Protein AF-A0AAW2IBY8-F1 (afdb_monomer_lite)

Secondary structure (DSSP, 8-state):
-HHHHHHHTT--HHHHHHHHTTS-HHHHHHHHHHHHHHHHHHHHHHHHHHHHHHHHHHHT--HHHHHHHHHHHHHHHHHHHHHHHHHHHHHHHHHHHHHHHHHHHHHT--SSHHHHHHHHHHHHHHHHHHHHT-PPTTTTSPPPSS---TT-GGG-GGGTS-TTS------SSPPSS------PPP----

Foldseek 3Di:
DLCVVCVVVVHHSLVSLVVVLVVPPPVSVVSNVVVVVVVVVVVVVVVVVVVVVCVVVVVVDDPVVVVVVVVVVVVVVVVVVVVVVVVVVVVVVVLVVLLVQVLVQLVVQDDDPVSVVVSVLSVVVSVVCVVVVHDDPPSVDHDDPDHDDCPPPRPPSVVVDDPPDDDPPPDPPDDPDDDDDDDDDDDDDD

pLDDT: mean 80.02, std 16.72, range [39.62, 98.12]

Radius of gyration: 29.76 Å; chains: 1; bounding box: 55×59×85 Å

Structure (mmCIF, N/CA/C/O backbone):
data_AF-A0AAW2IBY8-F1
#
_entry.id   AF-A0AAW2IBY8-F1
#
loop_
_atom_site.group_PDB
_atom_site.id
_atom_site.type_symbol
_atom_site.label_atom_id
_atom_site.label_alt_id
_atom_site.label_comp_id
_atom_site.label_asym_id
_atom_site.label_entity_id
_atom_site.label_seq_id
_atom_site.pdbx_PDB_ins_code
_atom_site.Cartn_x
_atom_site.Cartn_y
_atom_site.Cartn_z
_atom_site.occupancy
_atom_site.B_iso_or_equiv
_atom_site.auth_seq_id
_atom_site.auth_comp_id
_atom_site.auth_asym_id
_atom_site.auth_atom_id
_atom_site.pdbx_PDB_model_num
ATOM 1 N N . MET A 1 1 ? -24.439 -29.758 6.804 1.00 64.06 1 MET A N 1
ATOM 2 C CA . MET A 1 1 ? -24.015 -30.645 5.694 1.00 64.06 1 MET A CA 1
ATOM 3 C C . MET A 1 1 ? -22.923 -30.012 4.821 1.00 64.06 1 MET A C 1
ATOM 5 O O . MET A 1 1 ? -21.819 -30.537 4.825 1.00 64.06 1 MET A O 1
ATOM 9 N N . ALA A 1 2 ? -23.138 -28.854 4.176 1.00 69.38 2 ALA A N 1
ATOM 10 C CA . ALA A 1 2 ? -22.123 -28.188 3.330 1.00 69.38 2 ALA A CA 1
ATOM 11 C C . ALA A 1 2 ? -20.765 -27.927 4.026 1.00 69.38 2 ALA A C 1
ATOM 13 O O . ALA A 1 2 ? -19.713 -28.199 3.459 1.00 69.38 2 ALA A O 1
ATOM 14 N N . LYS A 1 3 ? -20.776 -27.494 5.296 1.00 72.69 3 LYS A N 1
ATOM 15 C CA . LYS A 1 3 ? -19.560 -27.285 6.111 1.00 72.69 3 LYS A CA 1
ATOM 16 C C . LYS A 1 3 ? -18.753 -28.570 6.355 1.00 72.69 3 LYS A C 1
ATOM 18 O O . LYS A 1 3 ? -17.530 -28.520 6.418 1.00 72.69 3 LYS A O 1
ATOM 23 N N . CYS A 1 4 ? -19.428 -29.713 6.474 1.00 74.06 4 CYS A N 1
ATOM 24 C CA . CYS A 1 4 ? -18.782 -31.018 6.628 1.00 74.06 4 CYS A CA 1
ATOM 25 C C . CYS A 1 4 ? -18.132 -31.459 5.310 1.00 74.06 4 CYS A C 1
ATOM 27 O O . CYS A 1 4 ? -17.010 -31.952 5.324 1.00 74.06 4 CYS A O 1
ATOM 29 N N . ILE A 1 5 ? -18.799 -31.200 4.179 1.00 76.62 5 ILE A N 1
ATOM 30 C CA . ILE A 1 5 ? -18.279 -31.510 2.841 1.00 76.62 5 ILE A CA 1
ATOM 31 C C . ILE A 1 5 ? -17.058 -30.633 2.519 1.00 76.62 5 ILE A C 1
ATOM 33 O O . ILE A 1 5 ? -16.031 -31.162 2.103 1.00 76.62 5 ILE A O 1
ATOM 37 N N . ALA A 1 6 ? -17.116 -29.325 2.796 1.00 79.62 6 ALA A N 1
ATOM 38 C CA . ALA A 1 6 ? -15.974 -28.418 2.637 1.00 79.62 6 ALA A CA 1
ATOM 39 C C . ALA A 1 6 ? -14.745 -28.899 3.430 1.00 79.62 6 ALA A C 1
ATOM 41 O O . ALA A 1 6 ? -13.660 -29.048 2.871 1.00 79.62 6 ALA A O 1
ATOM 42 N N . ARG A 1 7 ? -14.939 -29.257 4.710 1.00 83.56 7 ARG A N 1
ATOM 43 C CA . ARG A 1 7 ? -13.869 -29.798 5.565 1.00 83.56 7 ARG A CA 1
ATOM 44 C C . ARG A 1 7 ? -13.312 -31.125 5.058 1.00 83.56 7 ARG A C 1
ATOM 46 O O . ARG A 1 7 ? -12.101 -31.298 5.083 1.00 83.56 7 ARG A O 1
ATOM 53 N N . SER A 1 8 ? -14.160 -32.030 4.564 1.00 87.19 8 SER A N 1
ATOM 54 C CA . SER A 1 8 ? -13.696 -33.298 3.975 1.00 87.19 8 SER A CA 1
ATOM 55 C C . SER A 1 8 ? -12.836 -33.104 2.720 1.00 87.19 8 SER A C 1
ATOM 57 O O . SER A 1 8 ? -12.043 -33.976 2.387 1.00 87.19 8 SER A O 1
ATOM 59 N N . LYS A 1 9 ? -12.956 -31.945 2.059 1.00 86.00 9 LYS A N 1
ATOM 60 C CA . LYS A 1 9 ? -12.141 -31.539 0.908 1.00 86.00 9 LYS A CA 1
ATOM 61 C C . LYS A 1 9 ? -10.939 -30.658 1.280 1.00 86.00 9 LYS A C 1
ATOM 63 O O . LYS A 1 9 ? -10.257 -30.176 0.386 1.00 86.00 9 LYS A O 1
ATOM 68 N N . GLY A 1 10 ? -10.688 -30.409 2.569 1.00 90.25 10 GLY A N 1
ATOM 69 C CA . GLY A 1 10 ? -9.612 -29.515 3.017 1.00 90.25 10 GLY A CA 1
ATOM 70 C C . GLY A 1 10 ? -9.833 -28.037 2.671 1.00 90.25 10 GLY A C 1
ATOM 71 O O . GLY A 1 10 ? -8.886 -27.262 2.704 1.00 90.25 10 GLY A O 1
ATOM 72 N N . MET A 1 11 ? -11.066 -27.643 2.340 1.00 88.38 11 MET A N 1
ATOM 73 C CA . MET A 1 11 ? -11.411 -26.283 1.921 1.00 88.38 11 MET A CA 1
ATOM 74 C C . MET A 1 11 ? -12.119 -25.521 3.042 1.00 88.38 11 MET A C 1
ATOM 76 O O . MET A 1 11 ? -12.890 -26.088 3.830 1.00 88.38 11 MET A O 1
ATOM 80 N N . MET A 1 12 ? -11.944 -24.202 3.070 1.00 88.69 12 MET A N 1
ATOM 81 C CA . MET A 1 12 ? -12.831 -23.326 3.826 1.00 88.69 12 MET A CA 1
ATOM 82 C C . MET A 1 12 ? -14.231 -23.327 3.203 1.00 88.69 12 MET A C 1
ATOM 84 O O . MET A 1 12 ? -14.406 -23.485 1.995 1.00 88.69 12 MET A O 1
ATOM 88 N N . LEU A 1 13 ? -15.263 -23.098 4.023 1.00 79.88 13 LEU A N 1
ATOM 89 C CA . LEU A 1 13 ? -16.648 -23.041 3.537 1.00 79.88 13 LEU A CA 1
ATOM 90 C C . LEU A 1 13 ? -16.826 -21.980 2.436 1.00 79.88 13 LEU A C 1
ATOM 92 O O . LEU A 1 13 ? -17.572 -22.211 1.493 1.00 79.88 13 LEU A O 1
ATOM 96 N N . ALA A 1 14 ? -16.110 -20.855 2.533 1.00 78.56 14 ALA A N 1
ATOM 97 C CA . ALA A 1 14 ? -16.147 -19.788 1.533 1.00 78.56 14 ALA A CA 1
ATOM 98 C C . ALA A 1 14 ? -15.581 -20.236 0.181 1.00 78.56 14 ALA A C 1
ATOM 100 O O . ALA A 1 14 ? -16.173 -19.955 -0.858 1.00 78.56 14 ALA A O 1
ATOM 101 N N . GLU A 1 15 ? -14.479 -20.983 0.197 1.00 82.81 15 GLU A N 1
ATOM 102 C CA . GLU A 1 15 ? -13.842 -21.525 -1.005 1.00 82.81 15 GLU A CA 1
ATOM 103 C C . GLU A 1 15 ? -14.724 -22.597 -1.645 1.00 82.81 15 GLU A C 1
ATOM 105 O O . GLU A 1 15 ? -14.930 -22.592 -2.853 1.00 82.81 15 GLU A O 1
ATOM 110 N N . PHE A 1 16 ? -15.320 -23.465 -0.827 1.00 82.12 16 PHE A N 1
ATOM 111 C CA . PHE A 1 16 ? -16.253 -24.494 -1.278 1.00 82.12 16 PHE A CA 1
ATOM 112 C C . PHE A 1 16 ? -17.520 -23.902 -1.917 1.00 82.12 16 PHE A C 1
ATOM 114 O O . PHE A 1 16 ? -17.981 -24.376 -2.955 1.00 82.12 16 PHE A O 1
ATOM 121 N N . VAL A 1 17 ? -18.079 -22.839 -1.329 1.00 79.31 17 VAL A N 1
ATOM 122 C CA . VAL A 1 17 ? -19.223 -22.118 -1.907 1.00 79.31 17 VAL A CA 1
ATOM 123 C C . VAL A 1 17 ? -18.817 -21.388 -3.188 1.00 79.31 17 VAL A C 1
ATOM 125 O O . VAL A 1 17 ? -19.561 -21.422 -4.169 1.00 79.31 17 VAL A O 1
ATOM 128 N N . ALA A 1 18 ? -17.633 -20.772 -3.231 1.00 79.75 18 ALA A N 1
ATOM 129 C CA . ALA A 1 18 ? -17.106 -20.146 -4.442 1.00 79.75 18 ALA A CA 1
ATOM 130 C C . ALA A 1 18 ? -16.907 -21.161 -5.582 1.00 79.75 18 ALA A C 1
ATOM 132 O O . ALA A 1 18 ? -17.212 -20.839 -6.726 1.00 79.75 18 ALA A O 1
ATOM 133 N N . ASP A 1 19 ? -16.465 -22.377 -5.270 1.00 80.75 19 ASP A N 1
ATOM 134 C CA . ASP A 1 19 ? -16.252 -23.463 -6.228 1.00 80.75 19 ASP A CA 1
ATOM 135 C C . ASP A 1 19 ? -17.579 -23.984 -6.814 1.00 80.75 19 ASP A C 1
ATOM 137 O O . ASP A 1 19 ? -17.807 -23.913 -8.020 1.00 80.75 19 ASP A O 1
ATOM 141 N N . ILE A 1 20 ? -18.539 -24.374 -5.965 1.00 80.75 20 ILE A N 1
ATOM 142 C CA . ILE A 1 20 ? -19.857 -24.880 -6.411 1.00 80.75 20 ILE A CA 1
ATOM 143 C C . ILE A 1 20 ? -20.651 -23.823 -7.181 1.00 80.75 20 ILE A C 1
ATOM 145 O O . ILE A 1 20 ? -21.369 -24.121 -8.140 1.00 80.75 20 ILE A O 1
ATOM 149 N N . SER A 1 21 ? -20.527 -22.566 -6.770 1.00 76.00 21 SER A N 1
ATOM 150 C CA . SER A 1 21 ? -21.279 -21.470 -7.371 1.00 76.00 21 SER A CA 1
ATOM 151 C C . SER A 1 21 ? -20.804 -21.087 -8.779 1.00 76.00 21 SER A C 1
ATOM 153 O O . SER A 1 21 ? -21.501 -20.334 -9.460 1.00 76.00 21 SER A O 1
ATOM 155 N N . ARG A 1 22 ? -19.654 -21.598 -9.247 1.00 76.38 22 ARG A N 1
ATOM 156 C CA . ARG A 1 22 ? -19.237 -21.509 -10.662 1.00 76.38 22 ARG A CA 1
ATOM 157 C C . ARG A 1 22 ? -19.967 -22.514 -11.551 1.00 76.38 22 ARG A C 1
ATOM 159 O O . ARG A 1 22 ? -20.076 -22.293 -12.749 1.00 76.38 22 ARG A O 1
ATOM 166 N N . HIS A 1 23 ? -20.484 -23.592 -10.963 1.00 77.44 23 HIS A N 1
ATOM 167 C CA . HIS A 1 23 ? -21.123 -24.697 -11.680 1.00 77.44 23 HIS A CA 1
ATOM 168 C C . HIS A 1 23 ? -22.657 -24.643 -11.650 1.00 77.44 23 HIS A C 1
ATOM 170 O O . HIS A 1 23 ? -23.319 -25.502 -12.224 1.00 77.44 23 HIS A O 1
ATOM 176 N N . THR A 1 24 ? -23.239 -23.640 -10.989 1.00 73.25 24 THR A N 1
ATOM 177 C CA . THR A 1 24 ? -24.691 -23.458 -10.867 1.00 73.25 24 THR A CA 1
ATOM 178 C C . THR A 1 24 ? -25.033 -21.997 -11.161 1.00 73.25 24 THR A C 1
ATOM 180 O O . THR A 1 24 ? -24.916 -21.151 -10.283 1.00 73.25 24 THR A O 1
ATOM 183 N N . ALA A 1 25 ? -25.381 -21.672 -12.411 1.00 67.19 25 ALA A N 1
ATOM 184 C CA . ALA A 1 25 ? -25.454 -20.281 -12.883 1.00 67.19 25 ALA A CA 1
ATOM 185 C C . ALA A 1 25 ? -26.396 -19.395 -12.039 1.00 67.19 25 ALA A C 1
ATOM 187 O O . ALA A 1 25 ? -25.962 -18.354 -11.546 1.00 67.19 25 ALA A O 1
ATOM 188 N N . ASP A 1 26 ? -27.617 -19.861 -11.763 1.00 71.19 26 ASP A N 1
ATOM 189 C CA . ASP A 1 26 ? -28.604 -19.069 -11.012 1.00 71.19 26 ASP A CA 1
ATOM 190 C C . ASP A 1 26 ? -28.498 -19.305 -9.495 1.00 71.19 26 ASP A C 1
ATOM 192 O O . ASP A 1 26 ? -28.280 -18.380 -8.708 1.00 71.19 26 ASP A O 1
ATOM 196 N N . ARG A 1 27 ? -28.512 -20.575 -9.066 1.00 72.00 27 ARG A N 1
ATOM 197 C CA . ARG A 1 27 ? -28.439 -20.952 -7.638 1.00 72.00 27 ARG A CA 1
ATOM 198 C C . ARG A 1 27 ? -27.092 -20.634 -6.984 1.00 72.00 27 ARG A C 1
ATOM 200 O O . ARG A 1 27 ? -27.015 -20.444 -5.773 1.00 72.00 27 ARG A O 1
ATOM 207 N N . GLY A 1 28 ? -26.018 -20.566 -7.765 1.00 74.19 28 GLY A N 1
ATOM 208 C CA . GLY A 1 28 ? -24.692 -20.202 -7.280 1.00 74.19 28 GLY A CA 1
ATOM 209 C C . GLY A 1 28 ? -24.598 -18.726 -6.903 1.00 74.19 28 GLY A C 1
ATOM 210 O O . GLY A 1 28 ? -23.919 -18.385 -5.934 1.00 74.19 28 GLY A O 1
ATOM 211 N N . HIS A 1 29 ? -25.294 -17.844 -7.627 1.00 75.94 29 HIS A N 1
ATOM 212 C CA . HIS A 1 29 ? -25.380 -16.437 -7.251 1.00 75.94 29 HIS A CA 1
ATOM 213 C C . HIS A 1 29 ? -26.163 -16.262 -5.946 1.00 75.94 29 HIS A C 1
ATOM 215 O O . HIS A 1 29 ? -25.640 -15.648 -5.017 1.00 75.94 29 HIS A O 1
ATOM 221 N N . GLU A 1 30 ? -27.340 -16.881 -5.834 1.00 75.94 30 GLU A N 1
ATOM 222 C CA . GLU A 1 30 ? -28.158 -16.871 -4.612 1.00 75.94 30 GLU A CA 1
ATOM 223 C C . GLU A 1 30 ? -27.382 -17.396 -3.396 1.00 75.94 30 GLU A C 1
ATOM 225 O O . GLU A 1 30 ? -27.373 -16.758 -2.344 1.00 75.94 30 GLU A O 1
ATOM 230 N N . LEU A 1 31 ? -26.647 -18.505 -3.552 1.00 76.25 31 LEU A N 1
ATOM 231 C CA . LEU A 1 31 ? -25.841 -19.088 -2.480 1.00 76.25 31 LEU A CA 1
ATOM 232 C C . LEU A 1 31 ? -24.703 -18.162 -2.027 1.00 76.25 31 LEU A C 1
ATOM 234 O O . LEU A 1 31 ? -24.459 -18.029 -0.827 1.00 76.25 31 LEU A O 1
ATOM 238 N N . ARG A 1 32 ? -24.005 -17.500 -2.961 1.00 74.75 32 ARG A N 1
ATOM 239 C CA . ARG A 1 32 ? -22.965 -16.513 -2.618 1.00 74.75 32 ARG A CA 1
ATOM 240 C C . ARG A 1 32 ? -23.560 -15.315 -1.890 1.00 74.75 32 ARG A C 1
ATOM 242 O O . ARG A 1 32 ? -22.956 -14.838 -0.935 1.00 74.75 32 ARG A O 1
ATOM 249 N N . THR A 1 33 ? -24.714 -14.831 -2.337 1.00 79.81 33 THR A N 1
ATOM 250 C CA . THR A 1 33 ? -25.400 -13.695 -1.717 1.00 79.81 33 THR A CA 1
ATOM 251 C C . THR A 1 33 ? -25.865 -14.048 -0.307 1.00 79.81 33 THR A C 1
ATOM 253 O O . THR A 1 33 ? -25.514 -13.336 0.629 1.00 79.81 33 THR A O 1
ATOM 256 N N . ALA A 1 34 ? -26.532 -15.189 -0.122 1.00 76.75 34 ALA A N 1
ATOM 257 C CA . ALA A 1 34 ? -26.932 -15.679 1.196 1.00 76.75 34 ALA A CA 1
ATOM 258 C C . ALA A 1 34 ? -25.723 -15.874 2.124 1.00 76.75 34 ALA A C 1
ATOM 260 O O . ALA A 1 34 ? -25.740 -15.428 3.267 1.00 76.75 34 ALA A O 1
ATOM 261 N N . MET A 1 35 ? -24.627 -16.457 1.622 1.00 82.19 35 MET A N 1
ATOM 262 C CA . MET A 1 35 ? -23.405 -16.618 2.411 1.00 82.19 35 MET A CA 1
ATOM 263 C C . MET A 1 35 ? -22.784 -15.276 2.814 1.00 82.19 35 MET A C 1
ATOM 265 O O . MET A 1 35 ? -22.322 -15.140 3.943 1.00 82.19 35 MET A O 1
ATOM 269 N N . LYS A 1 36 ? -22.760 -14.284 1.917 1.00 83.25 36 LYS A N 1
ATOM 270 C CA . LYS A 1 36 ? -22.273 -12.939 2.248 1.00 83.25 36 LYS A CA 1
ATOM 271 C C . LYS A 1 36 ? -23.111 -12.297 3.349 1.00 83.25 36 LYS A C 1
ATOM 273 O O . LYS A 1 36 ? -22.533 -11.717 4.260 1.00 83.25 36 LYS A O 1
ATOM 278 N N . VAL A 1 37 ? -24.437 -12.425 3.275 1.00 87.12 37 VAL A N 1
ATOM 279 C CA . VAL A 1 37 ? -25.356 -11.908 4.299 1.00 87.12 37 VAL A CA 1
ATOM 280 C C . VAL A 1 37 ? -25.100 -12.592 5.641 1.00 87.12 37 VAL A C 1
ATOM 282 O O . VAL A 1 37 ? -24.871 -11.906 6.626 1.00 87.12 37 VAL A O 1
ATOM 285 N N . GLU A 1 38 ? -25.030 -13.922 5.676 1.00 83.88 38 GLU A N 1
ATOM 286 C CA . GLU A 1 38 ? -24.747 -14.684 6.902 1.00 83.88 38 GLU A CA 1
ATOM 287 C C . GLU A 1 38 ? -23.392 -14.317 7.525 1.00 83.88 38 GLU A C 1
ATOM 289 O O . GLU A 1 38 ? -23.287 -14.117 8.734 1.00 83.88 38 GLU A O 1
ATOM 294 N N . VAL A 1 39 ? -22.344 -14.182 6.703 1.00 86.44 39 VAL A N 1
ATOM 295 C CA . VAL A 1 39 ? -21.019 -13.751 7.174 1.00 86.44 39 VAL A CA 1
ATOM 296 C C . VAL A 1 39 ? -21.076 -12.331 7.733 1.00 86.44 39 VAL A C 1
ATOM 298 O O . VAL A 1 39 ? -20.483 -12.080 8.780 1.00 86.44 39 VAL A O 1
ATOM 301 N N . ALA A 1 40 ? -21.801 -11.421 7.081 1.00 87.94 40 ALA A N 1
ATOM 302 C CA . ALA A 1 40 ? -21.974 -10.055 7.563 1.00 87.94 40 ALA A CA 1
ATOM 303 C C . ALA A 1 40 ? -22.736 -10.020 8.898 1.00 87.94 40 ALA A C 1
ATOM 305 O O . ALA A 1 40 ? -22.244 -9.426 9.854 1.00 87.94 40 ALA A O 1
ATOM 306 N N . CYS A 1 41 ? -23.867 -10.725 9.005 1.00 89.94 41 CYS A N 1
ATOM 307 C CA . CYS A 1 41 ? -24.653 -10.812 10.238 1.00 89.94 41 CYS A CA 1
ATOM 308 C C . CYS A 1 41 ? -23.851 -11.431 11.390 1.00 89.94 41 CYS A C 1
ATOM 310 O O . CYS A 1 41 ? -23.911 -10.951 12.522 1.00 89.94 41 CYS A O 1
ATOM 312 N N . PHE A 1 42 ? -23.071 -12.481 11.117 1.00 90.44 42 PHE A N 1
ATOM 313 C CA . PHE A 1 42 ? -22.198 -13.075 12.124 1.00 90.44 42 PHE A CA 1
ATOM 314 C C . PHE A 1 42 ? -21.084 -12.115 12.555 1.00 90.44 42 PHE A C 1
ATOM 316 O O . PHE A 1 42 ? -20.805 -12.014 13.749 1.00 90.44 42 PHE A O 1
ATOM 323 N N . SER A 1 43 ? -20.470 -11.397 11.611 1.00 91.31 43 SER A N 1
ATOM 324 C CA . SER A 1 43 ? -19.455 -10.382 11.915 1.00 91.31 43 SER A CA 1
ATOM 325 C C . SER A 1 43 ? -20.024 -9.294 12.820 1.00 91.31 43 SER A C 1
ATOM 327 O O . SER A 1 43 ? -19.435 -8.999 13.855 1.00 91.31 43 SER A O 1
ATOM 329 N N . GLU A 1 44 ? -21.205 -8.769 12.491 1.00 93.62 44 GLU A N 1
ATOM 330 C CA . GLU A 1 44 ? -21.892 -7.756 13.295 1.00 93.62 44 GLU A CA 1
ATOM 331 C C . GLU A 1 44 ? -22.224 -8.278 14.701 1.00 93.62 44 GLU A C 1
ATOM 333 O O . GLU A 1 44 ? -22.006 -7.591 15.699 1.00 93.62 44 GLU A O 1
ATOM 338 N N . TYR A 1 45 ? -22.706 -9.520 14.813 1.00 93.94 45 TYR A N 1
ATOM 339 C CA . TYR A 1 45 ? -22.958 -10.147 16.110 1.00 93.94 45 TYR A CA 1
ATOM 340 C C . TYR A 1 45 ? -21.681 -10.255 16.954 1.00 93.94 45 TYR A C 1
ATOM 342 O O . TYR A 1 45 ? -21.685 -9.890 18.131 1.00 93.94 45 TYR A O 1
ATOM 350 N N . VAL A 1 46 ? -20.583 -10.736 16.363 1.00 93.31 46 VAL A N 1
ATOM 351 C CA . VAL A 1 46 ? -19.292 -10.864 17.050 1.00 93.31 46 VAL A CA 1
ATOM 352 C C . VAL A 1 46 ? -18.770 -9.497 17.480 1.00 93.31 46 VAL A C 1
ATOM 354 O O . VAL A 1 46 ? -18.361 -9.352 18.631 1.00 93.31 46 VAL A O 1
ATOM 357 N N . GLU A 1 47 ? -18.836 -8.492 16.607 1.00 93.38 47 GLU A N 1
ATOM 358 C CA . GLU A 1 47 ? -18.470 -7.114 16.941 1.00 93.38 47 GLU A CA 1
ATOM 359 C C . GLU A 1 47 ? -19.288 -6.604 18.125 1.00 93.38 47 GLU A C 1
ATOM 361 O O . GLU A 1 47 ? -18.707 -6.159 19.110 1.00 93.38 47 GLU A O 1
ATOM 366 N N . ARG A 1 48 ? -20.616 -6.768 18.109 1.00 94.94 48 ARG A N 1
ATOM 367 C CA . ARG A 1 48 ? -21.482 -6.355 19.224 1.00 94.94 48 ARG A CA 1
ATOM 368 C C . ARG A 1 48 ? -21.111 -7.033 20.539 1.00 94.94 48 ARG A C 1
ATOM 370 O O . ARG A 1 48 ? -21.043 -6.356 21.564 1.00 94.94 48 ARG A O 1
ATOM 377 N N . ILE A 1 49 ? -20.867 -8.345 20.527 1.00 95.94 49 ILE A N 1
ATOM 378 C CA . ILE A 1 49 ? -20.468 -9.093 21.729 1.00 95.94 49 ILE A CA 1
ATOM 379 C C . ILE A 1 49 ? -19.116 -8.601 22.252 1.00 95.94 49 ILE A C 1
ATOM 381 O O . ILE A 1 49 ? -18.973 -8.370 23.453 1.00 95.94 49 ILE A O 1
ATOM 385 N N . ILE A 1 50 ? -18.133 -8.413 21.370 1.00 91.94 50 ILE A N 1
ATOM 386 C CA . ILE A 1 50 ? -16.803 -7.927 21.749 1.00 91.94 50 ILE A CA 1
ATOM 387 C C . ILE A 1 50 ? -16.896 -6.503 22.302 1.00 91.94 50 ILE A C 1
ATOM 389 O O . ILE A 1 50 ? -16.368 -6.241 23.379 1.00 91.94 50 ILE A O 1
ATOM 393 N N . THR A 1 51 ? -17.604 -5.598 21.623 1.00 91.81 51 THR A N 1
ATOM 394 C CA . THR A 1 51 ? -17.807 -4.215 22.070 1.00 91.81 51 THR A CA 1
ATOM 395 C C . THR A 1 51 ? -18.484 -4.165 23.433 1.00 91.81 51 THR A C 1
ATOM 397 O O . THR A 1 51 ? -18.022 -3.440 24.314 1.00 91.81 51 THR A O 1
ATOM 400 N N . GLN A 1 52 ? -19.536 -4.962 23.643 1.00 93.12 52 GLN A N 1
ATOM 401 C CA . GLN A 1 52 ? -20.203 -5.030 24.939 1.00 93.12 52 GLN A CA 1
ATOM 402 C C . GLN A 1 52 ? -19.254 -5.559 26.017 1.00 93.12 52 GLN A C 1
ATOM 404 O O . GLN A 1 52 ? -19.151 -4.968 27.086 1.00 93.12 52 GLN A O 1
ATOM 409 N N . ARG A 1 53 ? -18.486 -6.614 25.726 1.00 91.12 53 ARG A N 1
ATOM 410 C CA . ARG A 1 53 ? -17.543 -7.172 26.697 1.00 91.12 53 ARG A CA 1
ATOM 411 C C . ARG A 1 53 ? -16.423 -6.197 27.053 1.00 91.12 53 ARG A C 1
ATOM 413 O O . ARG A 1 53 ? -16.027 -6.134 28.212 1.00 91.12 53 ARG A O 1
ATOM 420 N N . ILE A 1 54 ? -15.924 -5.439 26.079 1.00 87.94 54 ILE A N 1
ATOM 421 C CA . ILE A 1 54 ? -14.954 -4.362 26.305 1.00 87.94 54 ILE A CA 1
ATOM 422 C C . ILE A 1 54 ? -15.558 -3.295 27.217 1.00 87.94 54 ILE A C 1
ATOM 424 O O . ILE A 1 54 ? -14.877 -2.839 28.130 1.00 87.94 54 ILE A O 1
ATOM 428 N N . LYS A 1 55 ? -16.826 -2.924 27.009 1.00 89.38 55 LYS A N 1
ATOM 429 C CA . LYS A 1 55 ? -17.526 -1.968 27.870 1.00 89.38 55 LYS A CA 1
ATOM 430 C C . LYS A 1 55 ? -17.637 -2.485 29.306 1.00 89.38 55 LYS A C 1
ATOM 432 O O . LYS A 1 55 ? -17.215 -1.782 30.218 1.00 89.38 55 LYS A O 1
ATOM 437 N N . ASP A 1 56 ? -18.116 -3.714 29.489 1.00 90.50 56 ASP A N 1
ATOM 438 C CA . ASP A 1 56 ? -18.288 -4.327 30.812 1.00 90.50 56 ASP A CA 1
ATOM 439 C C . ASP A 1 56 ? -16.948 -4.429 31.562 1.00 90.50 56 ASP A C 1
ATOM 441 O O . ASP A 1 56 ? -16.846 -4.083 32.735 1.00 90.50 56 ASP A O 1
ATOM 445 N N . LEU A 1 57 ? -15.886 -4.871 30.877 1.00 86.69 57 LEU A N 1
ATOM 446 C CA . LEU A 1 57 ? -14.535 -4.907 31.449 1.00 86.69 57 LEU A CA 1
ATOM 447 C C . LEU A 1 57 ? -14.007 -3.502 31.731 1.00 86.69 57 LEU A C 1
ATOM 449 O O . LEU A 1 57 ? -13.325 -3.290 32.729 1.00 86.69 57 LEU A O 1
ATOM 453 N N . GLY A 1 58 ? -14.347 -2.547 30.870 1.00 82.50 58 GLY A N 1
ATOM 454 C CA . GLY A 1 58 ? -14.046 -1.143 31.055 1.00 82.50 58 GLY A CA 1
ATOM 455 C C . GLY A 1 58 ? -14.645 -0.609 32.347 1.00 82.50 58 GLY A C 1
ATOM 456 O O . GLY A 1 58 ? -13.960 0.123 33.042 1.00 82.50 58 GLY A O 1
ATOM 457 N N . GLU A 1 59 ? -15.874 -0.978 32.711 1.00 88.75 59 GLU A N 1
ATOM 458 C CA . GLU A 1 59 ? -16.540 -0.572 33.961 1.00 88.75 59 GLU A CA 1
ATOM 459 C C . GLU A 1 59 ? -15.828 -1.093 35.223 1.00 88.75 59 GLU A C 1
ATOM 461 O O . GLU A 1 59 ? -15.846 -0.414 36.246 1.00 88.75 59 GLU A O 1
ATOM 466 N N . LEU A 1 60 ? -15.112 -2.219 35.130 1.00 90.19 60 LEU A N 1
ATOM 467 C CA . LEU A 1 60 ? -14.355 -2.814 36.241 1.00 90.19 60 LEU A CA 1
ATOM 468 C C . LEU A 1 60 ? -12.995 -2.150 36.515 1.00 90.19 60 LEU A C 1
ATOM 470 O O . LEU A 1 60 ? -12.353 -2.479 37.512 1.00 90.19 60 LEU A O 1
ATOM 474 N N . LEU A 1 61 ? -12.536 -1.251 35.642 1.00 89.56 61 LEU A N 1
ATOM 475 C CA . LEU A 1 61 ? -11.248 -0.574 35.797 1.00 89.56 61 LEU A CA 1
ATOM 476 C C . LEU A 1 61 ? -11.333 0.599 36.774 1.00 89.56 61 LEU A C 1
ATOM 478 O O . LEU A 1 61 ? -12.266 1.411 36.708 1.00 89.56 61 LEU A O 1
ATOM 482 N N . ASP A 1 62 ? -10.304 0.731 37.611 1.00 93.19 62 ASP A N 1
ATOM 483 C CA . ASP A 1 62 ? -10.127 1.899 38.472 1.00 93.19 62 ASP A CA 1
ATOM 484 C C . ASP A 1 62 ? -9.684 3.143 37.675 1.00 93.19 62 ASP A C 1
ATOM 486 O O . ASP A 1 62 ? -9.249 3.067 36.519 1.00 93.19 62 ASP A O 1
ATOM 490 N N . ASP A 1 63 ? -9.798 4.323 38.288 1.00 92.38 63 ASP A N 1
ATOM 491 C CA . ASP A 1 63 ? -9.463 5.586 37.623 1.00 92.38 63 ASP A CA 1
ATOM 492 C C . ASP A 1 63 ? -7.998 5.651 37.175 1.00 92.38 63 ASP A C 1
ATOM 494 O O . ASP A 1 63 ? -7.690 6.240 36.137 1.00 92.38 63 ASP A O 1
ATOM 498 N N . LYS A 1 64 ? -7.083 5.012 37.909 1.00 93.94 64 LYS A N 1
ATOM 499 C CA . LYS A 1 64 ? -5.657 5.002 37.571 1.00 93.94 64 LYS A CA 1
ATOM 500 C C . LYS A 1 64 ? -5.411 4.181 36.304 1.00 93.94 64 LYS A C 1
ATOM 502 O O . LYS A 1 64 ? -4.731 4.658 35.396 1.00 93.94 64 LYS A O 1
ATOM 507 N N . GLN A 1 65 ? -6.005 2.996 36.216 1.00 91.81 65 GLN A N 1
ATOM 508 C CA . GLN A 1 65 ? -5.952 2.123 35.047 1.00 91.81 65 GLN A CA 1
ATOM 509 C C . GLN A 1 65 ? -6.606 2.788 33.833 1.00 91.81 65 GLN A C 1
ATOM 511 O O . GLN A 1 65 ? -6.053 2.739 32.735 1.00 91.81 65 GLN A O 1
ATOM 516 N N . ARG A 1 66 ? -7.739 3.481 34.014 1.00 89.62 66 ARG A N 1
ATOM 517 C CA . ARG A 1 66 ? -8.378 4.255 32.933 1.00 89.62 66 ARG A CA 1
ATOM 518 C C . ARG A 1 66 ? -7.461 5.344 32.390 1.00 89.62 66 ARG A C 1
ATOM 520 O O . ARG A 1 66 ? -7.330 5.477 31.175 1.00 89.62 66 ARG A O 1
ATOM 527 N N . GLN A 1 67 ? -6.815 6.111 33.268 1.00 93.19 67 GLN A N 1
ATOM 528 C CA . GLN A 1 67 ? -5.877 7.156 32.851 1.00 93.19 67 GLN A CA 1
ATOM 529 C C . GLN A 1 67 ? -4.660 6.574 32.123 1.00 93.19 67 GLN A C 1
ATOM 531 O O . GLN A 1 67 ? -4.207 7.142 31.127 1.00 93.19 67 GLN A O 1
ATOM 536 N N . GLU A 1 68 ? -4.156 5.423 32.571 1.00 95.25 68 GLU A N 1
ATOM 537 C CA . GLU A 1 68 ? -3.058 4.725 31.903 1.00 95.25 68 GLU A CA 1
ATOM 538 C C . GLU A 1 68 ? -3.456 4.231 30.506 1.00 95.25 68 GLU A C 1
ATOM 540 O O . GLU A 1 68 ? -2.721 4.473 29.549 1.00 95.25 68 GLU A O 1
ATOM 545 N N . ILE A 1 69 ? -4.649 3.648 30.349 1.00 90.50 69 ILE A N 1
ATOM 546 C CA . ILE A 1 69 ? -5.183 3.249 29.037 1.00 90.50 69 ILE A CA 1
ATOM 547 C C . ILE A 1 69 ? -5.320 4.458 28.111 1.00 90.50 69 ILE A C 1
ATOM 549 O O . ILE A 1 69 ? -4.864 4.401 26.972 1.00 90.50 69 ILE A O 1
ATOM 553 N N . ILE A 1 70 ? -5.884 5.571 28.590 1.00 92.31 70 ILE A N 1
ATOM 554 C CA . ILE A 1 70 ? -6.017 6.801 27.792 1.00 92.31 70 ILE A CA 1
ATOM 555 C C . ILE A 1 70 ? -4.643 7.305 27.338 1.00 92.31 70 ILE A C 1
ATOM 557 O O . ILE A 1 70 ? -4.484 7.739 26.195 1.00 92.31 70 ILE A O 1
ATOM 561 N N . LYS A 1 71 ? -3.638 7.257 28.219 1.00 97.12 71 LYS A N 1
ATOM 562 C CA . LYS A 1 71 ? -2.267 7.644 27.882 1.00 97.12 71 LYS A CA 1
ATOM 563 C C . LYS A 1 71 ? -1.677 6.726 26.809 1.00 97.12 71 LYS A C 1
ATOM 565 O O . LYS A 1 71 ? -1.179 7.230 25.806 1.00 97.12 71 LYS A O 1
ATOM 570 N N . LEU A 1 72 ? -1.779 5.410 26.990 1.00 95.44 72 LEU A N 1
ATOM 571 C CA . LEU A 1 72 ? -1.290 4.424 26.023 1.00 95.44 72 LEU A CA 1
ATOM 572 C C . LEU A 1 72 ? -1.984 4.565 24.669 1.00 95.44 72 LEU A C 1
ATOM 574 O O . LEU A 1 72 ? -1.330 4.475 23.638 1.00 95.44 72 LEU A O 1
ATOM 578 N N . GLN A 1 73 ? -3.284 4.851 24.659 1.00 95.88 73 GLN A N 1
ATOM 579 C CA . GLN A 1 73 ? -4.037 5.054 23.428 1.00 95.88 73 GLN A CA 1
ATOM 580 C C . GLN A 1 73 ? -3.547 6.289 22.663 1.00 95.88 73 GLN A C 1
ATOM 582 O O . GLN A 1 73 ? -3.283 6.199 21.467 1.00 95.88 73 GLN A O 1
ATOM 587 N N . LYS A 1 74 ? -3.288 7.403 23.362 1.00 96.56 74 LYS A N 1
ATOM 588 C CA . LYS A 1 74 ? -2.660 8.592 22.760 1.00 96.56 74 LYS A CA 1
ATOM 589 C C . LYS A 1 74 ? -1.261 8.301 22.209 1.00 96.56 74 LYS A C 1
ATOM 591 O O . LYS A 1 74 ? -0.908 8.800 21.142 1.00 96.56 74 LYS A O 1
ATOM 596 N N . ASP A 1 75 ? -0.459 7.511 22.924 1.00 97.50 75 ASP A N 1
ATOM 597 C CA . ASP A 1 75 ? 0.870 7.103 22.458 1.00 97.50 75 ASP A CA 1
ATOM 598 C C . ASP A 1 75 ? 0.777 6.199 21.213 1.00 97.50 75 ASP A C 1
ATOM 600 O O . ASP A 1 75 ? 1.528 6.401 20.257 1.00 97.50 75 ASP A O 1
ATOM 604 N N . CYS A 1 76 ? -0.183 5.268 21.173 1.00 95.62 76 CYS A N 1
ATOM 605 C CA . CYS A 1 76 ? -0.471 4.443 20.000 1.00 95.62 76 CYS A CA 1
ATOM 606 C C . CYS A 1 76 ? -0.870 5.288 18.784 1.00 95.62 76 CYS A C 1
ATOM 608 O O . CYS A 1 76 ? -0.302 5.090 17.709 1.00 95.62 76 CYS A O 1
ATOM 610 N N . ASP A 1 77 ? -1.782 6.248 18.944 1.00 96.62 77 ASP A N 1
ATOM 611 C CA . ASP A 1 77 ? -2.216 7.139 17.860 1.00 96.62 77 ASP A CA 1
ATOM 612 C C . ASP A 1 77 ? -1.047 7.985 17.324 1.00 96.62 77 ASP A C 1
ATOM 614 O O . ASP A 1 77 ? -0.877 8.152 16.106 1.00 96.62 77 ASP A O 1
ATOM 618 N N . ARG A 1 78 ? -0.177 8.467 18.227 1.00 98.12 78 ARG A N 1
ATOM 619 C CA . ARG A 1 78 ? 1.059 9.173 17.860 1.00 98.12 78 ARG A CA 1
ATOM 620 C C . ARG A 1 78 ? 1.974 8.275 17.029 1.00 98.12 78 ARG A C 1
ATOM 622 O O . ARG A 1 78 ? 2.378 8.669 15.935 1.00 98.12 78 ARG A O 1
ATOM 629 N N . TRP A 1 79 ? 2.275 7.065 17.500 1.00 97.31 79 TRP A N 1
ATOM 630 C CA . TRP A 1 79 ? 3.162 6.141 16.786 1.00 97.31 79 TRP A CA 1
ATOM 631 C C . TRP A 1 79 ? 2.589 5.676 15.447 1.00 97.31 79 TRP A C 1
ATOM 633 O O . TRP A 1 79 ? 3.339 5.516 14.488 1.00 97.31 79 TRP A O 1
ATOM 643 N N . GLN A 1 80 ? 1.272 5.491 15.334 1.00 96.94 80 GLN A N 1
ATOM 644 C CA . GLN A 1 80 ? 0.630 5.188 14.052 1.00 96.94 80 GLN A CA 1
ATOM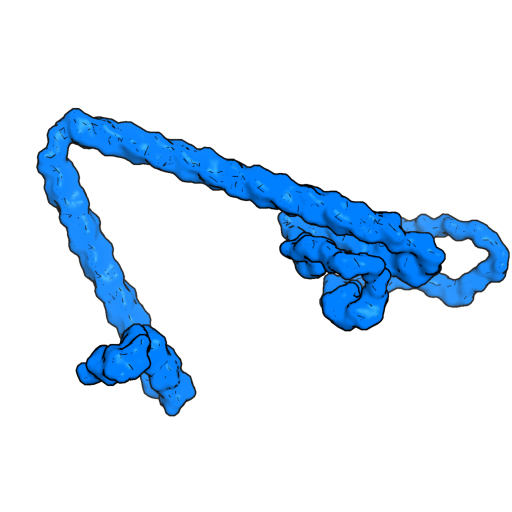 645 C C . GLN A 1 80 ? 0.803 6.334 13.050 1.00 96.94 80 GLN A C 1
ATOM 647 O O . GLN A 1 80 ? 1.132 6.097 11.881 1.00 96.94 80 GLN A O 1
ATOM 652 N N . SER A 1 81 ? 0.653 7.574 13.516 1.00 96.00 81 SER A N 1
ATOM 653 C CA . SER A 1 81 ? 0.882 8.768 12.703 1.00 96.00 81 SER A CA 1
ATOM 654 C C . SER A 1 81 ? 2.342 8.856 12.249 1.00 96.00 81 SER A C 1
ATOM 656 O O . SER A 1 81 ? 2.607 8.980 11.052 1.00 96.00 81 SER A O 1
ATOM 658 N N . GLU A 1 82 ? 3.300 8.687 13.161 1.00 97.25 82 GLU A N 1
ATOM 659 C CA . GLU A 1 82 ? 4.736 8.649 12.842 1.00 97.25 82 GLU A CA 1
ATOM 660 C C . GLU A 1 82 ? 5.080 7.527 11.850 1.00 97.25 82 GLU A C 1
ATOM 662 O O . GLU A 1 82 ? 5.803 7.747 10.876 1.00 97.25 82 GLU A O 1
ATOM 667 N N . LEU A 1 83 ? 4.513 6.332 12.036 1.00 96.50 83 LEU A N 1
ATOM 668 C CA . LEU A 1 83 ? 4.716 5.197 11.139 1.00 96.50 83 LEU A CA 1
ATOM 669 C C . LEU A 1 83 ? 4.205 5.497 9.726 1.00 96.50 83 LEU A C 1
ATOM 671 O O . LEU A 1 83 ? 4.855 5.116 8.751 1.00 96.50 83 LEU A O 1
ATOM 675 N N . SER A 1 84 ? 3.064 6.177 9.596 1.00 95.69 84 SER A N 1
ATOM 676 C CA . SER A 1 84 ? 2.517 6.572 8.292 1.00 95.69 84 SER A CA 1
ATOM 677 C C . SER A 1 84 ? 3.461 7.524 7.544 1.00 95.69 84 SER A C 1
ATOM 679 O O . SER A 1 84 ? 3.739 7.322 6.358 1.00 95.69 84 SER A O 1
ATOM 681 N N . VAL A 1 85 ? 4.049 8.489 8.260 1.00 96.56 85 VAL A N 1
ATOM 682 C CA . VAL A 1 85 ? 5.038 9.433 7.725 1.00 96.56 85 VAL A CA 1
ATOM 683 C C . VAL A 1 85 ? 6.317 8.700 7.321 1.00 96.56 85 VAL A C 1
ATOM 685 O O . VAL A 1 85 ? 6.812 8.883 6.207 1.00 96.56 85 VAL A O 1
ATOM 688 N N . CYS A 1 86 ? 6.827 7.814 8.179 1.00 95.81 86 CYS A N 1
ATOM 689 C CA . CYS A 1 86 ? 8.007 7.001 7.888 1.00 95.81 86 CYS A CA 1
ATOM 690 C C . CYS A 1 86 ? 7.800 6.101 6.664 1.00 95.81 86 CYS A C 1
ATOM 692 O O . CYS A 1 86 ? 8.661 6.059 5.786 1.00 95.81 86 CYS A O 1
ATOM 694 N N . LYS A 1 87 ? 6.647 5.428 6.549 1.00 95.75 87 LYS A N 1
ATOM 695 C CA . LYS A 1 87 ? 6.298 4.608 5.376 1.00 95.75 87 LYS A CA 1
ATOM 696 C C . LYS A 1 87 ? 6.280 5.434 4.093 1.00 95.75 87 LYS A C 1
ATOM 698 O O . LYS A 1 87 ? 6.848 5.002 3.090 1.00 95.75 87 LYS A O 1
ATOM 703 N N . LYS A 1 88 ? 5.678 6.628 4.128 1.00 94.38 88 LYS A N 1
ATOM 704 C CA . LYS A 1 88 ? 5.673 7.552 2.987 1.00 94.38 88 LYS A CA 1
ATOM 705 C C . LYS A 1 88 ? 7.097 7.945 2.587 1.00 94.38 88 LYS A C 1
ATOM 707 O O . LYS A 1 88 ? 7.464 7.797 1.425 1.00 94.38 88 LYS A O 1
ATOM 712 N N . ARG A 1 89 ? 7.926 8.342 3.554 1.00 95.56 89 ARG A N 1
ATOM 713 C CA . ARG A 1 89 ? 9.324 8.728 3.314 1.00 95.56 89 ARG A CA 1
ATOM 714 C C . ARG A 1 89 ? 10.157 7.581 2.738 1.00 95.56 89 ARG A C 1
ATOM 716 O O . ARG A 1 89 ? 10.940 7.794 1.818 1.00 95.56 89 ARG A O 1
ATOM 723 N N . ILE A 1 90 ? 9.982 6.358 3.241 1.00 95.31 90 ILE A N 1
ATOM 724 C CA . ILE A 1 90 ? 10.652 5.167 2.696 1.00 95.31 90 ILE A CA 1
ATOM 725 C C . ILE A 1 90 ? 10.226 4.935 1.243 1.00 95.31 90 ILE A C 1
ATOM 727 O O . ILE A 1 90 ? 11.086 4.713 0.393 1.00 95.31 90 ILE A O 1
ATOM 731 N N . LYS A 1 91 ? 8.925 5.035 0.938 1.00 92.50 91 LYS A N 1
ATOM 732 C CA . LYS A 1 91 ? 8.412 4.895 -0.432 1.00 92.50 91 LYS A CA 1
ATOM 733 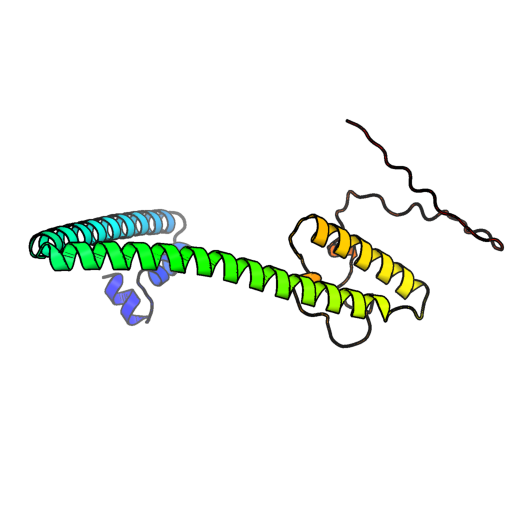C 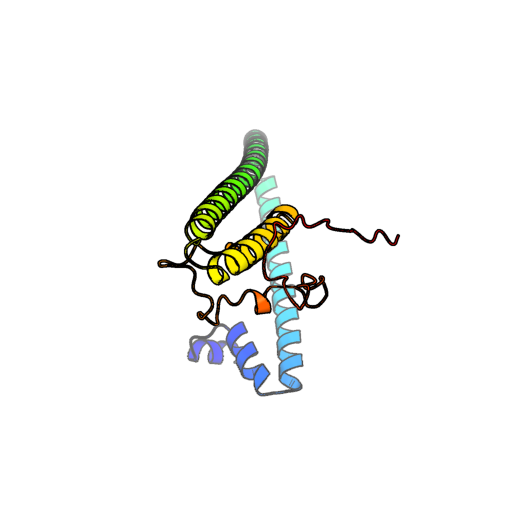C . LYS A 1 91 ? 9.048 5.921 -1.375 1.00 92.50 91 LYS A C 1
ATOM 735 O O . LYS A 1 91 ? 9.532 5.535 -2.435 1.00 92.50 91 LYS A O 1
ATOM 740 N N . GLU A 1 92 ? 9.116 7.188 -0.971 1.00 92.38 92 GLU A N 1
ATOM 741 C CA . GLU A 1 92 ? 9.754 8.259 -1.749 1.00 92.38 92 GLU A CA 1
ATOM 742 C C . GLU A 1 92 ? 11.250 7.996 -1.981 1.00 92.38 92 GLU A C 1
ATOM 744 O O . GLU A 1 92 ? 11.744 8.158 -3.097 1.00 92.38 92 GLU A O 1
ATOM 749 N N . ILE A 1 93 ? 11.978 7.539 -0.955 1.00 94.88 93 ILE A N 1
ATOM 750 C CA . ILE A 1 93 ? 13.405 7.195 -1.073 1.00 94.88 93 ILE A CA 1
ATOM 751 C C . ILE A 1 93 ? 13.606 6.037 -2.057 1.00 94.88 93 ILE A C 1
ATOM 753 O O . ILE A 1 93 ? 14.479 6.117 -2.924 1.00 94.88 93 ILE A O 1
ATOM 757 N N . VAL A 1 94 ? 12.802 4.976 -1.948 1.00 94.00 94 VAL A N 1
ATOM 758 C CA . VAL A 1 94 ? 12.874 3.811 -2.842 1.00 94.00 94 VAL A CA 1
ATOM 759 C C . VAL A 1 94 ? 12.551 4.212 -4.280 1.00 94.00 94 VAL A C 1
ATOM 761 O O . VAL A 1 94 ? 13.301 3.860 -5.189 1.00 94.00 94 VAL A O 1
ATOM 764 N N . GLN A 1 95 ? 11.492 4.997 -4.495 1.00 93.25 95 GLN A N 1
ATOM 765 C CA . GLN A 1 95 ? 11.133 5.505 -5.820 1.00 93.25 95 GLN A CA 1
ATOM 766 C C . GLN A 1 95 ? 12.243 6.384 -6.406 1.00 93.25 95 GLN A C 1
ATOM 768 O O . GLN A 1 95 ? 12.661 6.157 -7.538 1.00 93.25 95 GLN A O 1
ATOM 773 N N . LYS A 1 96 ? 12.786 7.336 -5.636 1.00 94.19 96 LYS A N 1
ATOM 774 C CA . LYS A 1 96 ? 13.884 8.205 -6.086 1.00 94.19 96 LYS A CA 1
ATOM 775 C C . LYS A 1 96 ? 15.129 7.404 -6.459 1.00 94.19 96 LYS A C 1
ATOM 777 O O . LYS A 1 96 ? 15.752 7.680 -7.483 1.00 94.19 96 LYS A O 1
ATOM 782 N N . LYS A 1 97 ? 15.489 6.404 -5.648 1.00 95.88 97 LYS A N 1
ATOM 783 C CA . LYS A 1 97 ? 16.602 5.498 -5.953 1.00 95.88 97 LYS A CA 1
ATOM 784 C C . LYS A 1 97 ? 16.358 4.774 -7.278 1.00 95.88 97 LYS A C 1
ATOM 786 O O . LYS A 1 97 ? 17.218 4.813 -8.149 1.00 95.88 97 LYS A O 1
ATOM 791 N N . ARG A 1 98 ? 15.170 4.199 -7.459 1.00 95.31 98 ARG A N 1
ATOM 792 C CA . ARG A 1 98 ? 14.805 3.473 -8.678 1.00 95.31 98 ARG A CA 1
ATOM 793 C C . ARG A 1 98 ? 14.831 4.361 -9.923 1.00 95.31 98 ARG A C 1
ATOM 795 O O . ARG A 1 98 ? 15.365 3.948 -10.947 1.00 95.31 98 ARG A O 1
ATOM 802 N N . VAL A 1 99 ? 14.326 5.592 -9.827 1.00 95.81 99 VAL A N 1
ATOM 803 C CA . VAL A 1 99 ? 14.428 6.594 -10.903 1.00 95.81 99 VAL A CA 1
ATOM 804 C C . VAL A 1 99 ? 15.891 6.843 -11.266 1.00 95.81 99 VAL A C 1
ATOM 806 O O . VAL A 1 99 ? 16.239 6.803 -12.441 1.00 95.81 99 VAL A O 1
ATOM 809 N N . ASN A 1 100 ? 16.766 7.041 -10.277 1.00 96.06 100 ASN A N 1
ATOM 810 C CA . ASN A 1 100 ? 18.194 7.253 -10.524 1.00 96.06 100 ASN A CA 1
ATOM 811 C C . ASN A 1 100 ? 18.873 6.035 -11.169 1.00 96.06 100 ASN A C 1
ATOM 813 O O . ASN A 1 100 ? 19.711 6.202 -12.061 1.00 96.06 100 ASN A O 1
ATOM 817 N N . ASP A 1 101 ? 18.508 4.822 -10.755 1.00 95.69 101 ASP A N 1
ATOM 818 C CA . ASP A 1 101 ? 19.020 3.583 -11.343 1.00 95.69 101 ASP A CA 1
ATOM 819 C C . ASP A 1 101 ? 18.597 3.465 -12.820 1.00 95.69 101 ASP A C 1
ATOM 821 O O . ASP A 1 101 ? 19.425 3.160 -13.686 1.00 95.69 101 ASP A O 1
ATOM 825 N N . TRP A 1 102 ? 17.343 3.803 -13.140 1.00 94.81 102 TRP A N 1
ATOM 826 C CA . TRP A 1 102 ? 16.839 3.857 -14.515 1.00 94.81 102 TRP A CA 1
ATOM 827 C C . TRP A 1 102 ? 17.480 4.967 -15.347 1.00 94.81 102 TRP A C 1
ATOM 829 O O . TRP A 1 102 ? 17.896 4.701 -16.471 1.00 94.81 102 TRP A O 1
ATOM 839 N N . ILE A 1 103 ? 17.654 6.178 -14.814 1.00 94.50 103 ILE A N 1
ATOM 840 C CA . ILE A 1 103 ? 18.381 7.255 -15.508 1.00 94.50 103 ILE A CA 1
ATOM 841 C C . ILE A 1 103 ? 19.802 6.792 -15.833 1.00 94.50 103 ILE A C 1
ATOM 843 O O . ILE A 1 103 ? 20.247 6.889 -16.975 1.00 94.50 103 ILE A O 1
ATOM 847 N N . THR A 1 104 ? 20.503 6.216 -14.855 1.00 94.56 104 THR A N 1
ATOM 848 C CA . THR A 1 104 ? 21.858 5.682 -15.046 1.00 94.56 104 THR A CA 1
ATOM 849 C C . THR A 1 104 ? 21.885 4.604 -16.129 1.00 94.56 104 THR A C 1
ATOM 851 O O . THR A 1 104 ? 22.829 4.530 -16.917 1.00 94.56 104 THR A O 1
ATOM 854 N N . LYS A 1 105 ? 20.850 3.762 -16.190 1.00 92.00 105 LYS A N 1
ATOM 855 C CA . LYS A 1 105 ? 20.695 2.726 -17.211 1.00 92.00 105 LYS A CA 1
ATOM 856 C C . LYS A 1 105 ? 20.472 3.310 -18.605 1.00 92.00 105 LYS A C 1
ATOM 858 O O . LYS A 1 105 ? 21.173 2.936 -19.546 1.00 92.00 105 LYS A O 1
ATOM 863 N N . ILE A 1 106 ? 19.517 4.222 -18.723 1.00 90.75 106 ILE A N 1
ATOM 864 C CA . ILE A 1 106 ? 19.122 4.871 -19.972 1.00 90.75 106 ILE A CA 1
ATOM 865 C C . ILE A 1 106 ? 20.305 5.651 -20.554 1.00 90.75 106 ILE A C 1
ATOM 867 O O . ILE A 1 106 ? 20.653 5.475 -21.720 1.00 90.75 106 ILE A O 1
ATOM 871 N N . MET A 1 107 ? 21.030 6.391 -19.714 1.00 89.19 107 MET A N 1
ATOM 872 C CA . MET A 1 107 ? 22.202 7.170 -20.119 1.00 89.19 107 MET A CA 1
ATOM 873 C C . MET A 1 107 ? 23.402 6.326 -20.571 1.00 89.19 107 MET A C 1
ATOM 875 O O . MET A 1 107 ? 24.283 6.857 -21.240 1.00 89.19 107 MET A O 1
ATOM 879 N N . LYS A 1 108 ? 23.459 5.025 -20.254 1.00 88.06 108 LYS A N 1
ATOM 880 C CA . LYS A 1 108 ? 24.512 4.120 -20.757 1.00 88.06 108 LYS A CA 1
ATOM 881 C C . LYS A 1 108 ? 24.273 3.653 -22.200 1.00 88.06 108 LYS A C 1
ATOM 883 O O . LYS A 1 108 ? 25.193 3.113 -22.812 1.00 88.06 108 LYS A O 1
ATOM 888 N N . SER A 1 109 ? 23.075 3.856 -22.748 1.00 79.25 109 SER A N 1
ATOM 889 C CA . SER A 1 109 ? 22.695 3.392 -24.089 1.00 79.25 109 SER A CA 1
ATOM 890 C C . SER A 1 109 ? 22.807 4.541 -25.099 1.00 79.25 109 SER A C 1
ATOM 892 O O . SER A 1 109 ? 21.841 5.252 -25.341 1.00 79.25 109 SER A O 1
ATOM 894 N N . ASN A 1 110 ? 24.013 4.756 -25.644 1.00 84.50 110 ASN A N 1
ATOM 895 C CA . ASN A 1 110 ? 24.330 5.863 -26.568 1.00 84.50 110 ASN A CA 1
ATOM 896 C C . ASN A 1 110 ? 25.209 5.428 -27.764 1.00 84.50 110 ASN A C 1
ATOM 898 O O . ASN A 1 110 ? 25.971 6.245 -28.279 1.00 84.50 110 ASN A O 1
ATOM 902 N N . LYS A 1 111 ? 25.208 4.150 -28.172 1.00 86.38 111 LYS A N 1
ATOM 903 C CA . LYS A 1 111 ? 26.151 3.670 -29.202 1.00 86.38 111 LYS A CA 1
ATOM 904 C C . LYS A 1 111 ? 25.626 3.885 -30.616 1.00 86.38 111 LYS A C 1
ATOM 906 O O . LYS A 1 111 ? 26.405 4.189 -31.513 1.00 86.38 111 LYS A O 1
ATOM 911 N N . THR A 1 112 ? 24.323 3.713 -30.816 1.00 87.56 112 THR A N 1
ATOM 912 C CA . THR A 1 112 ? 23.678 3.826 -32.130 1.00 87.56 112 THR A CA 1
ATOM 913 C C . THR A 1 112 ? 22.624 4.935 -32.155 1.00 87.56 112 THR A C 1
ATOM 915 O O . THR A 1 112 ? 22.130 5.371 -31.115 1.00 87.56 112 THR A O 1
ATOM 918 N N . LEU A 1 113 ? 22.232 5.387 -33.352 1.00 82.19 113 LEU A N 1
ATOM 919 C CA . LEU A 1 113 ? 21.121 6.335 -33.511 1.00 82.19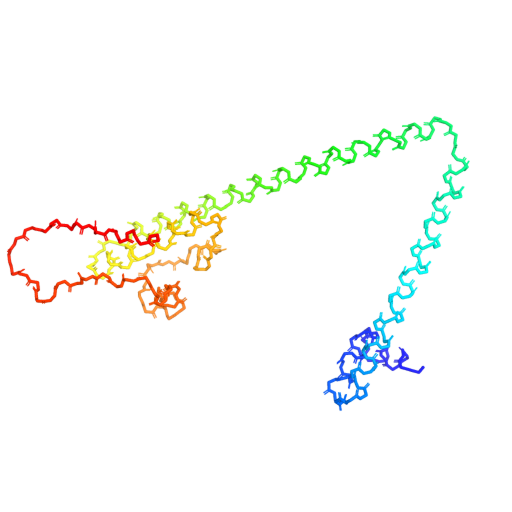 113 LEU A CA 1
ATOM 920 C C . LEU A 1 113 ? 19.798 5.766 -32.968 1.00 82.19 113 LEU A C 1
ATOM 922 O O . LEU A 1 113 ? 18.986 6.510 -32.419 1.00 82.19 113 LEU A O 1
ATOM 926 N N . ASN A 1 114 ? 19.595 4.452 -33.094 1.00 82.25 114 ASN A N 1
ATOM 927 C CA . ASN A 1 114 ? 18.429 3.774 -32.534 1.00 82.25 114 ASN A CA 1
ATOM 928 C C . ASN A 1 114 ? 18.460 3.799 -31.000 1.00 82.25 114 ASN A C 1
ATOM 930 O O . ASN A 1 114 ? 17.430 4.083 -30.393 1.00 82.25 114 ASN A O 1
ATOM 934 N N . ASP A 1 115 ? 19.632 3.616 -30.381 1.00 84.00 115 ASP A N 1
ATOM 935 C CA . ASP A 1 115 ? 19.788 3.740 -28.925 1.00 84.00 115 ASP A CA 1
ATOM 936 C C . ASP A 1 115 ? 19.412 5.147 -28.453 1.00 84.00 115 ASP A C 1
ATOM 938 O O . ASP A 1 115 ? 18.723 5.297 -27.451 1.00 84.00 115 ASP A O 1
ATOM 942 N N . LEU A 1 116 ? 19.827 6.187 -29.187 1.00 84.56 116 LEU A N 1
ATOM 943 C CA . LEU A 1 116 ? 19.516 7.578 -28.844 1.00 84.56 116 LEU A CA 1
ATOM 944 C C . LEU A 1 116 ? 18.016 7.883 -28.931 1.00 84.56 116 LEU A C 1
ATOM 946 O O . LEU A 1 116 ? 17.502 8.634 -28.102 1.00 84.56 116 LEU A O 1
ATOM 950 N N . ARG A 1 117 ? 17.309 7.304 -29.910 1.00 84.94 117 ARG A N 1
ATOM 951 C CA . ARG A 1 117 ? 15.843 7.407 -30.005 1.00 84.94 117 ARG A CA 1
ATOM 952 C C . ARG A 1 117 ? 15.175 6.715 -28.824 1.00 84.94 117 ARG A C 1
ATOM 954 O O . ARG A 1 117 ? 14.428 7.362 -28.099 1.00 84.94 117 ARG A O 1
ATOM 961 N N . LEU A 1 118 ? 15.549 5.461 -28.566 1.00 84.50 118 LEU A N 1
ATOM 962 C CA . LEU A 1 118 ? 15.029 4.679 -27.446 1.00 84.50 118 LEU A CA 1
ATOM 963 C C . LEU A 1 118 ? 15.271 5.396 -26.112 1.00 84.50 118 LEU A C 1
ATOM 965 O O . LEU A 1 118 ? 14.377 5.509 -25.281 1.00 84.50 118 LEU A O 1
ATOM 969 N N . ARG A 1 119 ? 16.467 5.959 -25.927 1.00 88.44 119 ARG A N 1
ATOM 970 C CA . ARG A 1 119 ? 16.816 6.772 -24.763 1.00 88.44 119 ARG A CA 1
ATOM 971 C C . ARG A 1 119 ? 15.855 7.943 -24.582 1.00 88.44 119 ARG A C 1
ATOM 973 O O . ARG A 1 119 ? 15.388 8.165 -23.471 1.00 88.44 119 ARG A O 1
ATOM 980 N N . ASN A 1 120 ? 15.575 8.693 -25.644 1.00 89.44 120 ASN A N 1
ATOM 981 C CA . ASN A 1 120 ? 14.676 9.842 -25.572 1.00 89.44 120 ASN A CA 1
ATOM 982 C C . ASN A 1 120 ? 13.239 9.412 -25.234 1.00 89.44 120 ASN A C 1
ATOM 984 O O . ASN A 1 120 ? 12.616 10.052 -24.388 1.00 89.44 120 ASN A O 1
ATOM 988 N N . ASP A 1 121 ? 12.759 8.306 -25.808 1.00 88.81 121 ASP A N 1
ATOM 989 C CA . ASP A 1 121 ? 11.426 7.760 -25.525 1.00 88.81 121 ASP A CA 1
ATOM 990 C C . ASP A 1 121 ? 11.301 7.343 -24.050 1.00 88.81 121 ASP A C 1
ATOM 992 O O . ASP A 1 121 ? 10.390 7.783 -23.344 1.00 88.81 121 ASP A O 1
ATOM 996 N N . PHE A 1 122 ? 12.267 6.568 -23.541 1.00 90.50 122 PHE A N 1
ATOM 997 C CA . PHE A 1 122 ? 12.315 6.161 -22.133 1.00 90.50 122 PHE A CA 1
ATOM 998 C C . PHE A 1 122 ? 12.441 7.360 -21.184 1.00 90.50 122 PHE A C 1
ATOM 1000 O O . PHE A 1 122 ? 11.772 7.391 -20.152 1.00 90.50 122 PHE A O 1
ATOM 1007 N N . MET A 1 123 ? 13.265 8.362 -21.514 1.00 92.44 123 MET A N 1
ATOM 1008 C CA . MET A 1 123 ? 13.404 9.575 -20.698 1.00 92.44 123 MET A CA 1
ATOM 1009 C C . MET A 1 123 ? 12.112 10.393 -20.659 1.00 92.44 123 MET A C 1
ATOM 1011 O O . MET A 1 123 ? 11.738 10.884 -19.594 1.00 92.44 123 MET A O 1
ATOM 1015 N N . SER A 1 124 ? 11.423 10.525 -21.796 1.00 90.62 124 SER A N 1
ATOM 1016 C CA . SER A 1 124 ? 10.140 11.225 -21.880 1.00 90.62 124 SER A CA 1
ATOM 1017 C C . SER A 1 124 ? 9.091 10.538 -21.004 1.00 90.62 124 SER A C 1
ATOM 1019 O O . SER A 1 124 ? 8.491 11.176 -20.138 1.00 90.62 124 SER A O 1
ATOM 1021 N N . TYR A 1 125 ? 8.950 9.217 -21.129 1.00 91.56 125 TYR A N 1
ATOM 1022 C CA . TYR A 1 125 ? 7.978 8.460 -20.343 1.00 91.56 125 TYR A CA 1
ATOM 1023 C C . TYR A 1 125 ? 8.313 8.420 -18.846 1.00 91.56 125 TYR A C 1
ATOM 1025 O O . TYR A 1 125 ? 7.427 8.551 -17.999 1.00 91.56 125 TYR A O 1
ATOM 1033 N N . LEU A 1 126 ? 9.596 8.307 -18.488 1.00 92.88 126 LEU A N 1
ATOM 1034 C CA . LEU A 1 126 ? 10.033 8.422 -17.096 1.00 92.88 126 LEU A CA 1
ATOM 1035 C C . LEU A 1 126 ? 9.689 9.801 -16.523 1.00 92.88 126 LEU A C 1
ATOM 1037 O O . LEU A 1 126 ? 9.211 9.890 -15.394 1.00 92.88 126 LEU A O 1
ATOM 1041 N N . SER A 1 127 ? 9.884 10.867 -17.305 1.00 93.81 127 SER A N 1
ATOM 1042 C CA . SER A 1 127 ? 9.524 12.227 -16.902 1.00 93.81 127 SER A CA 1
ATOM 1043 C C . SER A 1 127 ? 8.022 12.363 -16.636 1.00 93.81 127 SER A C 1
ATOM 1045 O O . SER A 1 127 ? 7.651 12.893 -15.589 1.00 93.81 127 SER A O 1
ATOM 1047 N N . MET A 1 128 ? 7.167 11.808 -17.504 1.00 92.88 128 MET A N 1
ATOM 1048 C CA . MET A 1 128 ? 5.712 11.786 -17.295 1.00 92.88 128 MET A CA 1
ATOM 1049 C C . MET A 1 128 ? 5.324 11.043 -16.009 1.00 92.88 128 MET A C 1
ATOM 1051 O O . MET A 1 128 ? 4.523 11.542 -15.219 1.00 92.88 128 MET A O 1
ATOM 1055 N N . ASN A 1 129 ? 5.922 9.877 -15.754 1.00 92.38 129 ASN A N 1
ATOM 1056 C CA . ASN A 1 129 ? 5.653 9.105 -14.539 1.00 92.38 129 ASN A CA 1
ATOM 1057 C C . ASN A 1 129 ? 6.076 9.866 -13.272 1.00 92.38 129 ASN A C 1
ATOM 1059 O O . ASN A 1 129 ? 5.302 9.960 -12.319 1.00 92.38 129 ASN A O 1
ATOM 1063 N N . VAL A 1 130 ? 7.257 10.496 -13.278 1.00 92.81 130 VAL A N 1
ATOM 1064 C CA . VAL A 1 130 ? 7.723 11.338 -12.162 1.00 92.81 130 VAL A CA 1
ATOM 1065 C C . VAL A 1 130 ? 6.776 12.517 -11.917 1.00 92.81 130 VAL A C 1
ATOM 1067 O O . VAL A 1 130 ? 6.453 12.792 -10.764 1.00 92.81 130 VAL A O 1
ATOM 1070 N N . GLN A 1 131 ? 6.287 13.178 -12.972 1.00 91.81 131 GLN A N 1
ATOM 1071 C CA . GLN A 1 131 ? 5.306 14.266 -12.853 1.00 91.81 131 GLN A CA 1
ATOM 1072 C C . GLN A 1 131 ? 3.963 13.787 -12.289 1.00 91.81 131 GLN A C 1
ATOM 1074 O O . GLN A 1 131 ? 3.347 14.495 -11.497 1.00 91.81 131 GLN A O 1
ATOM 1079 N N . SER A 1 132 ? 3.531 12.575 -12.648 1.00 92.31 132 SER A N 1
ATOM 1080 C CA . SER A 1 132 ? 2.300 11.975 -12.119 1.00 92.31 132 SER A CA 1
ATOM 1081 C C . SER A 1 132 ? 2.405 11.524 -10.653 1.00 92.31 132 SER A C 1
ATOM 1083 O O . SER A 1 132 ? 1.392 11.220 -10.029 1.00 92.31 132 SER A O 1
AT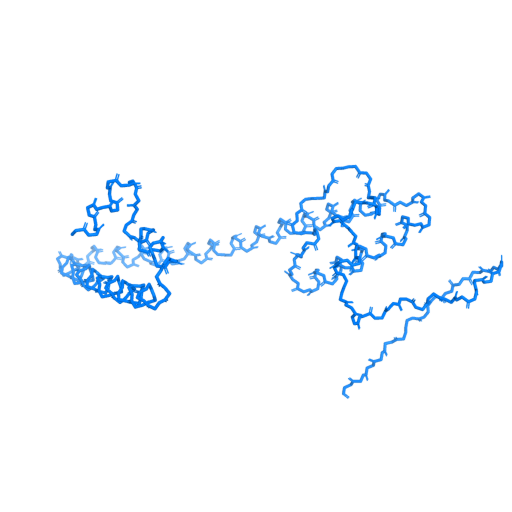OM 1085 N N . GLY A 1 133 ? 3.619 11.471 -10.089 1.00 89.44 133 GLY A N 1
ATOM 1086 C CA . GLY A 1 133 ? 3.875 10.986 -8.728 1.00 89.44 133 GLY A CA 1
ATOM 1087 C C . GLY A 1 133 ? 3.826 9.460 -8.579 1.00 89.44 133 GLY A C 1
ATOM 1088 O O . GLY A 1 133 ? 4.017 8.938 -7.477 1.00 89.44 133 GLY A O 1
ATOM 1089 N N . GLU A 1 134 ? 3.609 8.729 -9.671 1.00 90.25 134 GLU A N 1
ATOM 1090 C CA . GLU A 1 134 ? 3.535 7.274 -9.689 1.00 90.25 134 GLU A CA 1
ATOM 1091 C C . GLU A 1 134 ? 4.446 6.694 -10.773 1.00 90.25 134 GLU A C 1
ATOM 1093 O O . GLU A 1 134 ? 4.359 7.035 -11.951 1.00 90.25 134 GLU A O 1
ATOM 1098 N N . LEU A 1 135 ? 5.333 5.782 -10.368 1.00 91.38 135 LEU A N 1
ATOM 1099 C CA . LEU A 1 135 ? 6.127 5.003 -11.312 1.00 91.38 135 LEU A CA 1
ATOM 1100 C C . LEU A 1 135 ? 5.275 3.855 -11.833 1.00 91.38 135 LEU A C 1
ATOM 1102 O O . LEU A 1 135 ? 4.885 2.983 -11.059 1.00 91.38 135 LEU A O 1
ATOM 1106 N N . LYS A 1 136 ? 5.018 3.862 -13.138 1.00 90.88 136 LYS A N 1
ATOM 1107 C CA . LYS A 1 136 ? 4.370 2.766 -13.859 1.00 90.88 136 LYS A CA 1
ATOM 1108 C C . LYS A 1 136 ? 5.416 1.877 -14.521 1.00 90.88 136 LYS A C 1
ATOM 1110 O O . LYS A 1 136 ? 6.572 2.284 -14.674 1.00 90.88 136 LYS A O 1
ATOM 1115 N N . ALA A 1 137 ? 5.004 0.678 -14.923 1.00 88.69 137 ALA A N 1
ATOM 1116 C CA . ALA A 1 137 ? 5.842 -0.226 -15.702 1.00 88.69 137 ALA A CA 1
ATOM 1117 C C . ALA A 1 137 ? 6.447 0.488 -16.925 1.00 88.69 137 ALA A C 1
ATOM 1119 O O . ALA A 1 137 ? 5.737 1.253 -17.576 1.00 88.69 137 ALA A O 1
ATOM 1120 N N . PRO A 1 138 ? 7.741 0.281 -17.234 1.00 90.75 138 PRO A N 1
ATOM 1121 C CA . PRO A 1 138 ? 8.672 -0.649 -16.576 1.00 90.75 138 PRO A CA 1
ATOM 1122 C C . PRO A 1 138 ? 9.406 -0.086 -15.339 1.00 90.75 138 PRO A C 1
ATOM 1124 O O . PRO A 1 138 ? 10.221 -0.776 -14.730 1.00 90.75 138 PRO A O 1
ATOM 1127 N N . PHE A 1 139 ? 9.166 1.171 -14.960 1.00 93.19 139 PHE A N 1
ATOM 1128 C CA . PHE A 1 139 ? 9.900 1.860 -13.888 1.00 93.19 139 PHE A CA 1
ATOM 1129 C C . PHE A 1 139 ? 9.404 1.533 -12.476 1.00 93.19 139 PHE A C 1
ATOM 1131 O O . PHE A 1 139 ? 9.977 2.003 -11.492 1.00 93.19 139 PHE A O 1
ATOM 1138 N N . ASP A 1 140 ? 8.340 0.744 -12.352 1.00 91.44 140 ASP A N 1
ATOM 1139 C CA . ASP A 1 140 ? 7.856 0.178 -11.092 1.00 91.44 140 ASP A CA 1
ATOM 1140 C C . ASP A 1 140 ? 8.709 -1.012 -10.612 1.00 91.44 140 ASP A C 1
ATOM 1142 O O . ASP A 1 140 ? 8.558 -1.466 -9.473 1.00 91.44 140 ASP A O 1
ATOM 1146 N N . GLN A 1 141 ? 9.661 -1.453 -11.438 1.00 90.62 141 GLN A N 1
ATOM 1147 C CA . GLN A 1 141 ? 10.598 -2.539 -11.178 1.00 90.62 141 GLN A CA 1
ATOM 1148 C C . GLN A 1 141 ? 12.052 -2.070 -11.319 1.00 90.62 141 GLN A C 1
ATOM 1150 O O . GLN A 1 141 ? 12.345 -0.990 -11.844 1.00 90.62 141 GLN A O 1
ATOM 1155 N N . ASP A 1 142 ? 12.980 -2.874 -10.805 1.00 90.31 142 ASP A N 1
ATOM 1156 C CA . ASP A 1 142 ? 14.408 -2.599 -10.950 1.00 90.31 142 ASP A CA 1
ATOM 1157 C C . ASP A 1 142 ? 14.834 -2.762 -12.422 1.00 90.31 142 ASP A C 1
ATOM 1159 O O . ASP A 1 142 ? 14.333 -3.652 -13.115 1.00 90.31 142 ASP A O 1
ATOM 1163 N N . PRO A 1 143 ? 15.760 -1.927 -12.930 1.00 89.94 143 PRO A N 1
ATOM 1164 C CA . PRO A 1 143 ? 16.172 -1.993 -14.326 1.00 89.94 143 PRO A CA 1
ATOM 1165 C C . PRO A 1 143 ? 16.794 -3.353 -14.668 1.00 89.94 143 PRO A C 1
ATOM 1167 O O . PRO A 1 143 ? 17.699 -3.833 -13.980 1.00 89.94 143 PRO A O 1
ATOM 1170 N N . VAL A 1 144 ? 16.353 -3.945 -15.783 1.00 87.50 144 VAL A N 1
ATOM 1171 C CA . VAL A 1 144 ? 16.824 -5.253 -16.276 1.00 87.50 144 VAL A CA 1
ATOM 1172 C C . VAL A 1 144 ? 18.345 -5.257 -16.452 1.00 87.50 144 VAL A C 1
ATOM 1174 O O . VAL A 1 144 ? 18.948 -4.244 -16.814 1.00 87.50 144 VAL A O 1
ATOM 1177 N N . ARG A 1 145 ? 19.008 -6.392 -16.205 1.00 83.56 145 ARG A N 1
ATOM 1178 C CA . ARG A 1 145 ? 20.459 -6.550 -16.425 1.00 83.56 145 ARG A CA 1
ATOM 1179 C C . ARG A 1 145 ? 20.765 -6.672 -17.928 1.00 83.56 145 ARG A C 1
ATOM 1181 O O . ARG A 1 145 ? 20.046 -7.346 -18.644 1.00 83.56 145 ARG A O 1
ATOM 1188 N N . GLY A 1 146 ? 21.857 -6.062 -18.403 1.00 79.19 146 GLY A N 1
ATOM 1189 C CA . GLY A 1 146 ? 22.252 -6.079 -19.832 1.00 79.19 146 GLY A CA 1
ATOM 1190 C C . GLY A 1 146 ? 21.907 -4.789 -20.597 1.00 79.19 146 GLY A C 1
ATOM 1191 O O . GLY A 1 146 ? 21.359 -3.879 -20.001 1.00 79.19 146 GLY A O 1
ATOM 1192 N N . PRO A 1 147 ? 22.297 -4.599 -21.864 1.00 74.75 147 PRO A N 1
ATOM 1193 C CA . PRO A 1 147 ? 21.986 -3.373 -22.620 1.00 74.75 147 PRO A CA 1
ATOM 1194 C C . PRO A 1 147 ? 20.473 -3.189 -22.847 1.00 74.75 147 PRO A C 1
ATOM 1196 O O . PRO A 1 147 ? 19.750 -4.177 -22.897 1.00 74.75 147 PRO A O 1
ATOM 1199 N N . LEU A 1 148 ? 20.000 -1.941 -22.986 1.00 73.00 148 LEU A N 1
ATOM 1200 C CA . LEU A 1 148 ? 18.617 -1.674 -23.411 1.00 73.00 148 LEU A CA 1
ATOM 1201 C C . LEU A 1 148 ? 18.471 -2.138 -24.863 1.00 73.00 148 LEU A C 1
ATOM 1203 O O . LEU A 1 148 ? 19.103 -1.566 -25.750 1.00 73.00 148 LEU A O 1
ATOM 1207 N N . LYS A 1 149 ? 17.697 -3.196 -25.101 1.00 69.69 149 LYS A N 1
ATOM 1208 C CA . LYS A 1 149 ? 17.421 -3.705 -26.445 1.00 69.69 149 LYS A CA 1
ATOM 1209 C C . LYS A 1 149 ? 16.007 -3.309 -26.851 1.00 69.69 149 LYS A C 1
ATOM 1211 O O . LYS A 1 149 ? 15.083 -3.411 -26.055 1.00 69.69 149 LYS A O 1
ATOM 1216 N N . ALA A 1 150 ? 15.846 -2.874 -28.098 1.00 59.56 150 ALA A N 1
ATOM 1217 C CA . ALA A 1 150 ? 14.534 -2.576 -28.676 1.00 59.56 150 ALA A CA 1
ATOM 1218 C C . ALA A 1 150 ? 13.709 -3.846 -28.976 1.00 59.56 150 ALA A C 1
ATOM 1220 O O . ALA A 1 150 ? 12.508 -3.754 -29.197 1.00 59.56 150 ALA A O 1
ATOM 1221 N N . GLU A 1 151 ? 14.366 -5.010 -29.003 1.00 53.59 151 GLU A N 1
ATOM 1222 C CA . GLU A 1 151 ? 13.801 -6.299 -29.425 1.00 53.59 151 GLU A CA 1
ATOM 1223 C C . GLU A 1 151 ? 13.219 -7.127 -28.270 1.00 53.59 151 GLU A C 1
ATOM 1225 O O . GLU A 1 151 ? 12.593 -8.154 -28.515 1.00 53.59 151 GLU A O 1
ATOM 1230 N N . ASP A 1 152 ? 13.389 -6.694 -27.017 1.00 54.34 152 ASP A N 1
ATOM 1231 C CA . ASP A 1 152 ? 12.684 -7.320 -25.902 1.00 54.34 152 ASP A CA 1
ATOM 1232 C C . ASP A 1 152 ? 11.214 -6.884 -26.003 1.00 54.34 152 ASP A C 1
ATOM 1234 O O . ASP A 1 152 ? 10.860 -5.765 -25.625 1.00 54.34 152 ASP A O 1
ATOM 1238 N N . GLU A 1 153 ? 10.352 -7.735 -26.572 1.00 53.50 153 GLU A N 1
ATOM 1239 C CA . GLU A 1 153 ? 8.939 -7.413 -26.828 1.00 53.50 153 GLU A CA 1
ATOM 1240 C C . GLU A 1 153 ? 8.192 -6.935 -25.570 1.00 53.50 153 GLU A C 1
ATOM 1242 O O . GLU A 1 153 ? 7.233 -6.166 -25.675 1.00 53.50 153 GLU A O 1
ATOM 1247 N N . ASP A 1 154 ? 8.649 -7.333 -24.382 1.00 52.84 154 ASP A N 1
ATOM 1248 C CA . ASP A 1 154 ? 8.115 -6.906 -23.083 1.00 52.84 154 ASP A CA 1
ATOM 1249 C C . ASP A 1 154 ? 8.461 -5.450 -22.712 1.00 52.84 154 ASP A C 1
ATOM 1251 O O . ASP A 1 154 ? 7.792 -4.855 -21.869 1.00 52.84 154 ASP A O 1
ATOM 1255 N N . PHE A 1 155 ? 9.453 -4.839 -23.368 1.00 54.50 155 PHE A N 1
ATOM 1256 C CA . PHE A 1 155 ? 9.938 -3.476 -23.106 1.00 54.50 155 PHE A CA 1
ATOM 1257 C C . PHE A 1 155 ? 9.769 -2.520 -24.293 1.00 54.50 155 PHE A C 1
ATOM 1259 O O . PHE A 1 155 ? 10.289 -1.401 -24.262 1.00 54.50 155 PHE A O 1
ATOM 1266 N N . SER A 1 156 ? 9.023 -2.917 -25.330 1.00 60.81 156 SER A N 1
ATOM 1267 C CA . SER A 1 156 ? 8.682 -1.999 -26.418 1.00 60.81 156 SER A CA 1
ATOM 1268 C C . SER A 1 156 ? 7.886 -0.813 -25.872 1.00 60.81 156 SER A C 1
ATOM 1270 O O . SER A 1 156 ? 6.740 -0.952 -25.442 1.00 60.81 156 SER A O 1
ATOM 1272 N N . MET A 1 157 ? 8.487 0.379 -25.929 1.00 62.81 157 MET A N 1
ATOM 1273 C CA . MET A 1 157 ? 7.871 1.641 -25.502 1.00 62.81 157 MET A CA 1
ATOM 1274 C C . MET A 1 157 ? 6.543 1.924 -26.212 1.00 62.81 157 MET A C 1
ATOM 1276 O O . MET A 1 157 ? 5.686 2.606 -25.659 1.00 62.81 157 MET A O 1
ATOM 1280 N N . GLN A 1 158 ? 6.325 1.340 -27.394 1.00 58.84 158 GLN A N 1
ATOM 1281 C CA . GLN A 1 158 ? 5.061 1.439 -28.129 1.00 58.84 158 GLN A CA 1
ATOM 1282 C C . GLN A 1 158 ? 3.867 0.869 -27.352 1.00 58.84 158 GLN A C 1
ATOM 1284 O O . GLN A 1 158 ? 2.746 1.309 -27.575 1.00 58.84 158 GLN A O 1
ATOM 1289 N N . LYS A 1 159 ? 4.089 -0.075 -26.425 1.00 61.09 159 LYS A N 1
ATOM 1290 C CA . LYS A 1 159 ? 3.029 -0.635 -25.569 1.00 61.09 159 LYS A CA 1
ATOM 1291 C C . LYS A 1 159 ? 2.646 0.289 -24.406 1.00 61.09 159 LYS A C 1
ATOM 1293 O O . LYS A 1 159 ? 1.571 0.127 -23.837 1.00 61.09 159 LYS A O 1
ATOM 1298 N N . PHE A 1 160 ? 3.519 1.231 -24.043 1.00 60.31 160 PHE A N 1
ATOM 1299 C CA . PHE A 1 160 ? 3.372 2.082 -22.854 1.00 60.31 160 PHE A CA 1
ATOM 1300 C C . PHE A 1 160 ? 3.097 3.555 -23.183 1.00 60.31 160 PHE A C 1
ATOM 1302 O O . PHE A 1 160 ? 2.689 4.317 -22.304 1.00 60.31 160 PHE A O 1
ATOM 1309 N N . LEU A 1 161 ? 3.304 3.960 -24.439 1.00 55.53 161 LEU A N 1
ATOM 1310 C CA . LEU A 1 161 ? 2.946 5.284 -24.931 1.00 55.53 161 LEU A CA 1
ATOM 1311 C C . LEU A 1 161 ? 1.423 5.373 -25.159 1.00 55.53 161 LEU A C 1
ATOM 1313 O O . LEU A 1 161 ? 0.851 4.492 -25.802 1.00 55.53 161 LEU A O 1
ATOM 1317 N N . PRO A 1 162 ? 0.749 6.428 -24.668 1.00 48.59 162 PRO A N 1
ATOM 1318 C CA . PRO A 1 162 ? -0.635 6.709 -25.034 1.00 48.59 162 PRO A CA 1
ATOM 1319 C C . PRO A 1 162 ? -0.749 6.913 -26.550 1.00 48.59 162 PRO A C 1
ATOM 1321 O O . PRO A 1 162 ? 0.052 7.645 -27.130 1.00 48.59 162 PRO A O 1
ATOM 1324 N N . ALA A 1 163 ? -1.764 6.314 -27.181 1.00 52.16 163 ALA A N 1
ATOM 1325 C CA . ALA A 1 163 ? -2.009 6.432 -28.624 1.00 52.16 163 ALA A CA 1
ATOM 1326 C C . ALA A 1 163 ? -2.197 7.891 -29.108 1.00 52.16 163 ALA A C 1
ATOM 1328 O O . ALA A 1 163 ? -1.998 8.176 -30.287 1.00 52.16 163 ALA A O 1
ATOM 1329 N N . ASP A 1 164 ? -2.514 8.814 -28.192 1.00 47.38 164 ASP A N 1
ATOM 1330 C CA . ASP A 1 164 ? -3.016 10.159 -28.497 1.00 47.38 164 ASP A CA 1
ATOM 1331 C C . ASP A 1 164 ? -2.003 11.303 -28.299 1.00 47.38 164 ASP A C 1
ATOM 1333 O O . ASP A 1 164 ? -2.364 12.479 -28.389 1.00 47.38 164 ASP A O 1
ATOM 1337 N N . HIS A 1 165 ? -0.725 11.022 -28.026 1.00 43.56 165 HIS A N 1
ATOM 1338 C CA . HIS A 1 165 ? 0.280 12.078 -27.837 1.00 43.56 165 HIS A CA 1
ATOM 1339 C C . HIS A 1 165 ? 1.331 12.061 -28.941 1.00 43.56 165 HIS A C 1
ATOM 1341 O O . HIS A 1 165 ? 2.426 11.539 -28.773 1.00 43.56 165 HIS A O 1
ATOM 1347 N N . GLY A 1 166 ? 0.945 12.664 -30.071 1.00 46.00 166 GLY A N 1
ATOM 1348 C CA . GLY A 1 166 ? 1.827 13.335 -31.027 1.00 46.00 166 GLY A CA 1
ATOM 1349 C C . GLY A 1 166 ? 3.147 12.628 -31.307 1.00 46.00 166 GLY A C 1
ATOM 1350 O O . GLY A 1 166 ? 4.171 12.957 -30.710 1.00 46.00 166 GLY A O 1
ATOM 1351 N N . GLY A 1 167 ? 3.140 11.717 -32.282 1.00 46.06 167 GLY A N 1
ATOM 1352 C CA . GLY A 1 167 ? 4.380 11.251 -32.890 1.00 46.06 167 GLY A CA 1
ATOM 1353 C C . GLY A 1 167 ? 5.240 12.452 -33.283 1.00 46.06 167 GLY A C 1
ATOM 1354 O O . GLY A 1 167 ? 4.735 13.417 -33.861 1.00 46.06 167 GLY A O 1
ATOM 1355 N N . PHE A 1 168 ? 6.534 12.410 -32.952 1.00 47.78 168 PHE A N 1
ATOM 1356 C CA . PHE A 1 168 ? 7.490 13.382 -33.470 1.00 47.78 168 PHE A CA 1
ATOM 1357 C C . PHE A 1 168 ? 7.258 13.514 -34.976 1.00 47.78 168 PHE A C 1
ATOM 1359 O O . PHE A 1 168 ? 7.288 12.511 -35.695 1.00 47.78 168 PHE A O 1
ATOM 1366 N N . ILE A 1 169 ? 7.032 14.741 -35.453 1.00 46.34 169 ILE A N 1
ATOM 1367 C CA . ILE A 1 169 ? 7.109 15.042 -36.879 1.00 46.34 169 ILE A CA 1
ATOM 1368 C C . ILE A 1 169 ? 8.563 14.775 -37.258 1.00 46.34 169 ILE A C 1
ATOM 1370 O O . ILE A 1 169 ? 9.428 15.633 -37.113 1.00 46.34 169 ILE A O 1
ATOM 1374 N N . ILE A 1 170 ? 8.859 13.549 -37.677 1.00 48.56 170 ILE A N 1
ATOM 1375 C CA . ILE A 1 170 ? 10.094 13.247 -38.378 1.00 48.56 170 ILE A CA 1
ATOM 1376 C C . ILE A 1 170 ? 9.919 13.935 -39.732 1.00 48.56 170 ILE A C 1
ATOM 1378 O O . ILE A 1 170 ? 9.058 13.499 -40.503 1.00 48.56 170 ILE A O 1
ATOM 1382 N N . PRO A 1 171 ? 10.684 14.990 -40.059 1.00 42.72 171 PRO A N 1
ATOM 1383 C CA . PRO A 1 171 ? 10.649 15.508 -41.408 1.00 42.72 171 PRO A CA 1
ATOM 1384 C C . PRO A 1 171 ? 11.230 14.417 -42.307 1.00 42.72 171 PRO A C 1
ATOM 1386 O O . PRO A 1 171 ? 12.395 14.033 -42.174 1.00 42.72 171 PRO A O 1
ATOM 1389 N N . LYS A 1 172 ? 10.405 13.878 -43.207 1.00 48.69 172 LYS A N 1
ATOM 1390 C CA . LYS A 1 172 ? 10.903 13.167 -44.381 1.00 48.69 172 LYS A CA 1
ATOM 1391 C C . LYS A 1 172 ? 10.783 14.093 -45.594 1.00 48.69 172 LYS A C 1
ATOM 1393 O O . LYS A 1 172 ? 9.693 14.617 -45.812 1.00 48.69 172 LYS A O 1
ATOM 1398 N N . PRO A 1 173 ? 11.848 14.237 -46.404 1.00 52.19 173 PRO A N 1
ATOM 1399 C CA . PRO A 1 173 ? 13.176 13.628 -46.260 1.00 52.19 173 PRO A CA 1
ATOM 1400 C C . PRO A 1 173 ? 14.162 14.484 -45.438 1.00 52.19 173 PRO A C 1
ATOM 1402 O O . PRO A 1 173 ? 14.088 15.709 -45.433 1.00 52.19 173 PRO A O 1
ATOM 1405 N N . ALA A 1 174 ? 15.109 13.818 -44.765 1.00 54.16 174 ALA A N 1
ATOM 1406 C CA . ALA A 1 174 ? 16.208 14.463 -44.045 1.00 54.16 174 ALA A CA 1
ATOM 1407 C C . ALA A 1 174 ? 17.227 15.070 -45.038 1.00 54.16 174 ALA A C 1
ATOM 1409 O O . ALA A 1 174 ? 17.669 14.352 -45.942 1.00 54.16 174 ALA A O 1
ATOM 1410 N N . PRO A 1 175 ? 17.619 16.350 -44.898 1.00 53.88 175 PRO A N 1
ATOM 1411 C CA . PRO A 1 175 ? 18.638 16.950 -45.760 1.00 53.88 175 PRO A CA 1
ATOM 1412 C C . PRO A 1 175 ? 20.012 16.288 -45.587 1.00 53.88 175 PRO A C 1
ATOM 1414 O O . PRO A 1 175 ? 20.399 15.888 -44.489 1.00 53.88 175 PRO A O 1
ATOM 1417 N N . GLN A 1 176 ? 20.762 16.176 -46.686 1.00 54.91 176 GLN A N 1
ATOM 1418 C CA . GLN A 1 176 ? 22.030 15.435 -46.723 1.00 54.91 176 GLN A CA 1
ATOM 1419 C C . GLN A 1 176 ? 23.198 16.153 -46.020 1.00 54.91 176 GLN A C 1
ATOM 1421 O O . GLN A 1 176 ? 24.192 15.500 -45.714 1.00 54.91 176 GLN A O 1
ATOM 1426 N N . VAL A 1 177 ? 23.097 17.459 -45.720 1.00 54.62 177 VAL A N 1
ATOM 1427 C CA . VAL A 1 177 ? 24.134 18.214 -44.988 1.00 54.62 177 VAL A CA 1
ATOM 1428 C C . VAL A 1 177 ? 23.519 19.395 -44.214 1.00 54.62 177 VAL A C 1
ATOM 1430 O O . VAL A 1 177 ? 22.719 20.137 -44.780 1.00 54.62 177 VAL A O 1
ATOM 1433 N N . GLY A 1 178 ? 23.902 19.587 -42.941 1.00 56.03 178 GLY A N 1
ATOM 1434 C CA . GLY A 1 178 ? 23.492 20.720 -42.087 1.00 56.03 178 GLY A CA 1
ATOM 1435 C C . GLY A 1 178 ? 23.156 20.331 -40.635 1.00 56.03 178 GLY A C 1
ATOM 1436 O O . GLY A 1 178 ? 22.940 19.158 -40.339 1.00 56.03 178 GLY A O 1
ATOM 1437 N N . ALA A 1 179 ? 23.127 21.311 -39.721 1.00 52.28 179 ALA A N 1
ATOM 1438 C CA . ALA A 1 179 ? 22.677 21.137 -38.333 1.00 52.28 179 ALA A CA 1
ATOM 1439 C C . ALA A 1 179 ? 21.205 21.561 -38.170 1.00 52.28 179 ALA A C 1
ATOM 1441 O O . ALA A 1 179 ? 20.765 22.512 -38.814 1.00 52.28 179 ALA A O 1
ATOM 1442 N N . TYR A 1 180 ? 20.463 20.883 -37.286 1.00 57.81 180 TYR A N 1
ATOM 1443 C CA . TYR A 1 180 ? 19.036 21.131 -37.041 1.00 57.81 180 TYR A CA 1
ATOM 1444 C C . TYR A 1 180 ? 18.789 21.575 -35.598 1.00 57.81 180 TYR A C 1
ATOM 1446 O O . TYR A 1 180 ? 19.274 20.938 -34.663 1.00 57.81 180 TYR A O 1
ATOM 1454 N N . CYS A 1 181 ? 17.968 22.610 -35.424 1.00 39.62 181 CYS A N 1
ATOM 1455 C CA . CYS A 1 181 ? 17.332 22.945 -34.152 1.00 39.62 181 CYS A CA 1
ATOM 1456 C C . CYS A 1 181 ? 15.842 22.601 -34.239 1.00 39.62 181 CYS A C 1
ATOM 1458 O O . CYS A 1 181 ? 15.172 22.996 -35.192 1.00 39.62 181 CYS A O 1
ATOM 1460 N N . TYR A 1 182 ? 15.324 21.881 -33.243 1.00 52.28 182 TYR A N 1
ATOM 1461 C CA . TYR A 1 182 ? 13.896 21.590 -33.125 1.00 52.28 182 TYR A CA 1
ATOM 1462 C C . TYR A 1 182 ? 13.228 22.671 -32.276 1.00 52.28 182 TYR A C 1
ATOM 1464 O O . TYR A 1 182 ? 13.682 22.953 -31.168 1.00 52.28 182 TYR A O 1
ATOM 1472 N N . ILE A 1 183 ? 12.139 23.247 -32.781 1.00 44.25 183 ILE A N 1
ATOM 1473 C CA . ILE A 1 183 ? 11.237 24.097 -32.002 1.00 44.25 183 ILE A CA 1
ATOM 1474 C C . ILE A 1 183 ? 9.986 23.265 -31.729 1.00 44.25 183 ILE A C 1
ATOM 1476 O O . ILE A 1 183 ? 9.332 22.808 -32.664 1.00 44.25 183 ILE A O 1
ATOM 1480 N N . ALA A 1 184 ? 9.672 23.038 -30.456 1.00 48.47 184 ALA A N 1
ATOM 1481 C CA . ALA A 1 184 ? 8.409 22.429 -30.059 1.00 48.47 184 ALA A CA 1
ATOM 1482 C C . ALA A 1 184 ? 7.332 23.519 -29.988 1.00 48.47 184 ALA A C 1
ATOM 1484 O O . ALA A 1 184 ? 7.520 24.527 -29.306 1.00 48.47 184 ALA A O 1
ATOM 1485 N N . ALA A 1 185 ? 6.215 23.320 -30.685 1.00 46.88 185 ALA A N 1
ATOM 1486 C CA . ALA A 1 185 ? 5.021 24.144 -30.541 1.00 46.88 185 ALA A CA 1
ATOM 1487 C C . ALA A 1 185 ? 4.011 23.399 -29.664 1.00 46.88 185 ALA A C 1
ATOM 1489 O O . ALA A 1 185 ? 3.670 22.251 -29.947 1.00 46.88 185 ALA A O 1
ATOM 1490 N N . PHE A 1 186 ? 3.538 24.052 -28.605 1.00 50.81 186 PHE A N 1
ATOM 1491 C CA . PHE A 1 186 ? 2.468 23.538 -27.756 1.00 50.81 186 PHE A CA 1
ATOM 1492 C C . PHE A 1 186 ? 1.154 24.187 -28.183 1.00 50.81 186 PHE A C 1
ATOM 1494 O O . PHE A 1 186 ? 1.075 25.411 -28.282 1.00 50.81 186 PHE A O 1
ATOM 1501 N N . ASN A 1 187 ? 0.137 23.369 -28.457 1.00 43.78 187 ASN A N 1
ATOM 1502 C CA . ASN A 1 187 ? -1.197 23.859 -28.772 1.00 43.78 187 ASN A CA 1
ATOM 1503 C C . ASN A 1 187 ? -1.993 23.996 -27.468 1.00 43.78 187 ASN A C 1
ATOM 1505 O O . ASN A 1 187 ? -2.418 22.994 -26.895 1.00 43.78 187 ASN A O 1
ATOM 1509 N N . ASN A 1 188 ? -2.162 25.226 -26.988 1.00 48.16 188 ASN A N 1
ATOM 1510 C CA . ASN A 1 188 ? -2.989 25.516 -25.821 1.00 48.16 188 ASN A CA 1
ATOM 1511 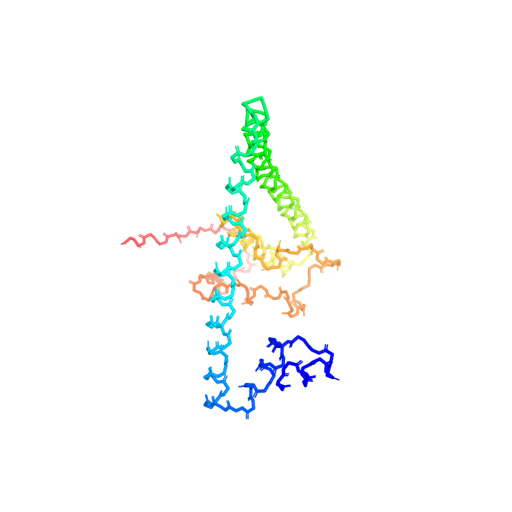C C . ASN A 1 188 ? -4.416 25.817 -26.282 1.00 48.16 188 ASN A C 1
ATOM 1513 O O . ASN A 1 188 ? -4.778 26.979 -26.443 1.00 48.16 188 ASN A O 1
ATOM 1517 N N . ASN A 1 189 ? -5.220 24.774 -26.475 1.00 43.16 189 ASN A N 1
ATOM 1518 C CA . ASN A 1 189 ? -6.664 24.941 -26.615 1.00 43.16 189 ASN A CA 1
ATOM 1519 C C . ASN A 1 189 ? -7.327 24.660 -25.261 1.00 43.16 189 ASN A C 1
ATOM 1521 O O . ASN A 1 189 ? -7.535 23.504 -24.895 1.00 43.16 189 ASN A O 1
ATOM 1525 N N . THR A 1 190 ? -7.583 25.744 -24.523 1.00 44.50 190 THR A N 1
ATOM 1526 C CA . THR A 1 190 ? -8.615 25.853 -23.475 1.00 44.50 190 THR A CA 1
ATOM 1527 C C . THR A 1 190 ? -10.008 25.827 -24.079 1.00 44.50 190 THR A C 1
ATOM 1529 O O . THR A 1 190 ? -10.172 26.493 -25.128 1.00 44.50 190 THR A O 1
#

Organism: NCBI:txid328185

Sequence (190 aa):
MAKCIARSKGMMLAEFVADISRHTADRGHELRTAMKVEVACFSEYVERIITQRIKDLGELLDDKQRQEIIKLQKDCDRWQSELSVCKKRIKEIVQKKRVNDWITKIMKSNKTLNDLRLRNDFMSYLSMNVQSGELKAPFDQDPVRGPLKAEDEDFSMQKFLPADHGGFIIPKPAPQVGAYCYIAAFNNNT

InterPro domains:
  IPR027831 Domain of unknown function DUF4485 [PF14846] (90-149)